Protein AF-A0A2K9LH56-F1 (afdb_monomer)

Radius of gyration: 20.49 Å; Cα contacts (8 Å, |Δi|>4): 333; chains: 1; bounding box: 62×55×57 Å

Organism: NCBI:txid1917421

Solvent-accessible surface area (backbone atoms only — not comparable to full-atom values): 17466 Å² total; per-residue (Å²): 130,70,67,68,58,53,56,49,54,56,52,42,60,64,48,60,71,74,69,76,94,80,76,90,79,53,69,47,85,77,53,41,39,72,68,43,45,52,52,43,53,51,52,43,51,55,52,38,46,76,72,70,47,79,68,51,72,65,49,52,50,56,48,54,51,52,56,25,63,76,65,76,42,91,73,73,76,86,40,72,69,52,44,52,54,49,52,53,50,54,51,52,50,41,61,74,70,67,55,66,70,83,63,52,59,66,52,26,64,76,35,65,58,60,45,95,36,56,74,41,52,28,41,59,40,56,47,32,16,52,27,38,63,68,70,37,52,75,61,25,51,54,52,52,50,53,55,51,52,51,35,56,74,72,70,48,82,54,57,68,59,47,52,46,47,19,46,21,29,25,48,11,65,38,18,71,58,13,44,51,45,51,71,72,48,90,68,49,59,91,78,37,56,64,62,30,51,52,50,52,48,48,49,55,51,21,56,53,32,41,46,41,63,72,33,82,82,65,49,69,56,53,38,90,80,37,70,66,48,40,50,50,40,54,51,47,61,73,27,68,74,48,45,52,52,55,52,56,36,55,69,52,100,45,70,64,60,16,54,37,41,54,48,50,49,46,49,33,43,53,65,49,37,49,31,67,68,46,47,48,54,53,51,28,53,52,39,46,56,52,61,71,53,83,56,90,46,61,67,46,49,42,50,54,51,17,44,54,48,39,47,56,73,75,71,106

Sequence (316 aa):
MLHNLRTLRYALLIALCVVSATANSTTCDQQPSVACLVQHINTQIETLETQGKQLNPTTRTHWAYESHQLNNSPTPKTNNLIATLMLEDEFIQSLRQRNNNSLQQPHSQQLAERFHDLLAPNANSLLIEYLTLQLQDAQAEALKRKQLEHVIVIGTTPNATLLQIARSEILGGAPNKGLSTLNNTQIDEFSDIHLFTEKHNLMELGTAAKTLFLDPESATKNCKQDSRHAISSVTHYFSEPHQTLLEALWNTPDINLAWKNQLNAAILYQNAGSCSLFINLHVHHLIQSATNYHAETDSNILNLIYLLRAIRRYIL

pLDDT: mean 83.8, std 16.3, range [30.67, 98.0]

Nearest PDB structures (foldseek):
  6w5q-assembly8_H  TM=6.572E-01  e=9.836E+00  Pseudomonas aeruginosa
  7t6d-assembly1_B  TM=2.206E-01  e=6.991E+00  Escherichia coli

Structure (mmCIF, N/CA/C/O backbone):
data_AF-A0A2K9LH56-F1
#
_entry.id   AF-A0A2K9LH56-F1
#
loop_
_atom_site.group_PDB
_atom_site.id
_atom_site.type_symbol
_atom_site.label_atom_id
_atom_site.label_alt_id
_atom_site.label_comp_id
_atom_site.label_asym_id
_atom_site.label_entity_id
_atom_site.label_seq_id
_atom_site.pdbx_PDB_ins_code
_atom_site.Cartn_x
_atom_site.Cartn_y
_atom_site.Cartn_z
_atom_site.occupancy
_atom_site.B_iso_or_equiv
_atom_site.auth_seq_id
_atom_site.auth_comp_id
_atom_site.auth_asym_id
_atom_site.auth_atom_id
_atom_site.pdbx_PDB_model_num
ATOM 1 N N . MET A 1 1 ? -19.559 -32.203 -6.023 1.00 33.72 1 MET A N 1
ATOM 2 C CA . MET A 1 1 ? -20.458 -31.755 -4.930 1.00 33.72 1 MET A CA 1
ATOM 3 C C . MET A 1 1 ? -19.885 -30.641 -4.035 1.00 33.72 1 MET A C 1
ATOM 5 O O . MET A 1 1 ? -20.650 -30.091 -3.259 1.00 33.72 1 MET A O 1
ATOM 9 N N . LEU A 1 2 ? -18.613 -30.223 -4.172 1.00 32.50 2 LEU A N 1
ATOM 10 C CA . LEU A 1 2 ? -18.020 -29.119 -3.383 1.00 32.50 2 LEU A CA 1
ATOM 11 C C . LEU A 1 2 ? -18.203 -27.698 -3.966 1.00 32.50 2 LEU A C 1
ATOM 13 O O . LEU A 1 2 ? -18.061 -26.726 -3.231 1.00 32.50 2 LEU A O 1
ATOM 17 N N . HIS A 1 3 ? -18.551 -27.544 -5.249 1.00 31.72 3 HIS A N 1
ATOM 18 C CA . HIS A 1 3 ? -18.771 -26.218 -5.857 1.00 31.72 3 HIS A CA 1
ATOM 19 C C . HIS A 1 3 ? -20.064 -25.528 -5.394 1.00 31.72 3 HIS A C 1
ATOM 21 O O . HIS A 1 3 ? -20.063 -24.316 -5.204 1.00 31.72 3 HIS A O 1
ATOM 27 N N . ASN A 1 4 ? -21.126 -26.286 -5.103 1.00 30.67 4 ASN A N 1
ATOM 28 C CA . ASN A 1 4 ? -22.417 -25.714 -4.693 1.00 30.67 4 ASN A CA 1
ATOM 29 C C . ASN A 1 4 ? -22.434 -25.210 -3.238 1.00 30.67 4 ASN A C 1
ATOM 31 O O . ASN A 1 4 ? -23.326 -24.459 -2.866 1.00 30.67 4 ASN A O 1
ATOM 35 N N . LEU A 1 5 ? -21.444 -25.587 -2.418 1.00 31.53 5 LEU A N 1
ATOM 36 C CA . LEU A 1 5 ? -21.281 -25.086 -1.046 1.00 31.53 5 LEU A CA 1
ATOM 37 C C . LEU A 1 5 ? -20.542 -23.739 -0.994 1.00 31.53 5 LEU A C 1
ATOM 39 O O . LEU A 1 5 ? -20.762 -22.959 -0.070 1.00 31.53 5 LEU A O 1
ATOM 43 N N . ARG A 1 6 ? -19.693 -23.442 -1.990 1.00 40.75 6 ARG A N 1
ATOM 44 C CA . ARG A 1 6 ? -18.983 -22.156 -2.085 1.00 40.75 6 ARG A CA 1
ATOM 45 C C . ARG A 1 6 ? -19.927 -21.051 -2.549 1.00 40.75 6 ARG A C 1
ATOM 47 O O . ARG A 1 6 ? -20.056 -20.051 -1.855 1.00 40.75 6 ARG A O 1
ATOM 54 N N . THR A 1 7 ? -20.679 -21.263 -3.627 1.00 38.28 7 THR A N 1
ATOM 55 C CA . THR A 1 7 ? -21.686 -20.297 -4.104 1.00 38.28 7 THR A CA 1
ATOM 56 C C . THR A 1 7 ? -22.796 -20.034 -3.085 1.00 38.28 7 THR A C 1
ATOM 58 O O . THR A 1 7 ? -23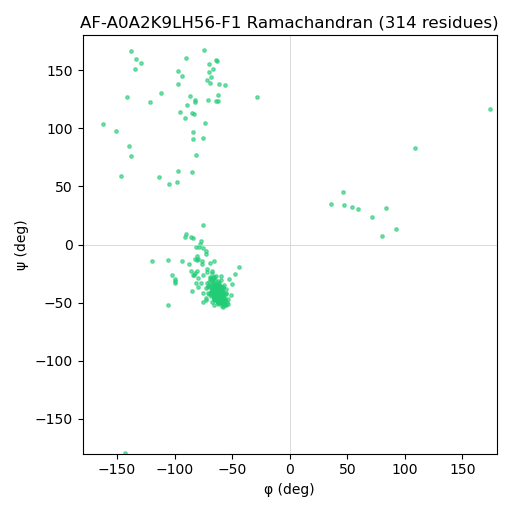.234 -18.892 -2.972 1.00 38.28 7 THR A O 1
ATOM 61 N N . LEU A 1 8 ? -23.188 -21.024 -2.269 1.00 32.97 8 LEU A N 1
ATOM 62 C CA . LEU A 1 8 ? -24.142 -20.799 -1.176 1.00 32.97 8 LEU A CA 1
ATOM 63 C C . LEU A 1 8 ? -23.581 -19.923 -0.046 1.00 32.97 8 LEU A C 1
ATOM 65 O O . LEU A 1 8 ? -24.341 -19.138 0.507 1.00 32.97 8 LEU A O 1
ATOM 69 N N . ARG A 1 9 ? -22.280 -20.000 0.283 1.00 40.66 9 ARG A N 1
ATOM 70 C CA . ARG A 1 9 ? -21.659 -19.110 1.287 1.00 40.66 9 ARG A CA 1
ATOM 71 C C . ARG A 1 9 ? -21.609 -17.651 0.820 1.00 40.66 9 ARG A C 1
ATOM 73 O O . ARG A 1 9 ? -21.846 -16.758 1.626 1.00 40.66 9 ARG A O 1
ATOM 80 N N . TYR A 1 10 ? -21.368 -17.410 -0.469 1.00 45.75 10 TYR A N 1
ATOM 81 C CA . TYR A 1 10 ? -21.302 -16.052 -1.028 1.00 45.75 10 TYR A CA 1
ATOM 82 C C . TYR A 1 10 ? -22.685 -15.460 -1.339 1.00 45.75 10 TYR A C 1
ATOM 84 O O . TYR A 1 10 ? -22.901 -14.270 -1.126 1.00 45.75 10 TYR A O 1
ATOM 92 N N . ALA A 1 11 ? -23.660 -16.287 -1.732 1.00 41.62 11 ALA A N 1
ATOM 93 C CA . ALA A 1 11 ? -25.061 -15.871 -1.782 1.00 41.62 11 ALA A CA 1
ATOM 94 C C . ALA A 1 11 ? -25.621 -15.598 -0.374 1.00 41.62 11 ALA A C 1
ATOM 96 O O . ALA A 1 11 ? -26.409 -14.671 -0.215 1.00 41.62 11 ALA A O 1
ATOM 97 N N . LEU A 1 12 ? -25.169 -16.333 0.657 1.00 36.69 12 LEU A N 1
ATOM 98 C CA . LEU A 1 12 ? -25.492 -16.017 2.051 1.00 36.69 12 LEU A CA 1
ATOM 99 C C . LEU A 1 12 ? -24.878 -14.692 2.509 1.00 36.69 12 LEU A C 1
ATOM 101 O O . LEU A 1 12 ? -25.532 -14.002 3.268 1.00 36.69 12 LEU A O 1
ATOM 105 N N . LEU A 1 13 ? -23.683 -14.303 2.053 1.00 41.34 13 LEU A N 1
ATOM 106 C CA . LEU A 1 13 ? -23.106 -12.985 2.365 1.00 41.34 13 LEU A CA 1
ATOM 107 C C . LEU A 1 13 ? -23.929 -11.834 1.764 1.00 41.34 13 LEU A C 1
ATOM 109 O O . LEU A 1 13 ? -24.095 -10.804 2.406 1.00 41.34 13 LEU A O 1
ATOM 113 N N . ILE A 1 14 ? -24.514 -12.032 0.578 1.00 43.44 14 ILE A N 1
ATOM 114 C CA . ILE A 1 14 ? -25.423 -11.055 -0.044 1.00 43.44 14 ILE A CA 1
ATOM 115 C C . ILE A 1 14 ? -26.823 -11.099 0.609 1.00 43.44 14 ILE A C 1
ATOM 117 O O . ILE A 1 14 ? -27.470 -10.063 0.747 1.00 43.44 14 ILE A O 1
ATOM 121 N N . ALA A 1 15 ? -27.292 -12.269 1.064 1.00 35.44 15 ALA A N 1
ATOM 122 C CA . ALA A 1 15 ? -28.600 -12.434 1.711 1.00 35.44 15 ALA A CA 1
ATOM 123 C C . ALA A 1 15 ? -28.611 -12.091 3.219 1.00 35.44 15 ALA A C 1
ATOM 125 O O . ALA A 1 15 ? -29.641 -11.658 3.738 1.00 35.44 15 ALA A O 1
ATOM 126 N N . LEU A 1 16 ? -27.478 -12.210 3.919 1.00 37.34 16 LEU A N 1
ATOM 127 C CA . LEU A 1 16 ? -27.300 -11.770 5.312 1.00 37.34 16 LEU A CA 1
ATOM 128 C C . LEU A 1 16 ? -27.327 -10.242 5.444 1.00 37.34 16 LEU A C 1
ATOM 130 O O . LEU A 1 16 ? -27.593 -9.741 6.530 1.00 37.34 16 LEU A O 1
ATOM 134 N N . CYS A 1 17 ? -27.172 -9.503 4.343 1.00 37.31 17 CYS A N 1
ATOM 135 C CA . CYS A 1 17 ? -27.435 -8.064 4.311 1.00 37.31 17 CYS A CA 1
ATOM 136 C C . CYS A 1 17 ? -28.933 -7.705 4.352 1.00 37.31 17 CYS A C 1
ATOM 138 O O . CYS A 1 17 ? -29.254 -6.526 4.474 1.00 37.31 17 CYS A O 1
ATOM 140 N N . VAL A 1 18 ? -29.863 -8.669 4.244 1.00 41.38 18 VAL A N 1
ATOM 141 C CA . VAL A 1 18 ? -31.303 -8.366 4.091 1.00 41.38 18 VAL A CA 1
ATOM 142 C C . VAL A 1 18 ? -32.180 -8.925 5.222 1.00 41.38 18 VAL A C 1
ATOM 144 O O . VAL A 1 18 ? -33.310 -8.470 5.383 1.00 41.38 18 VAL A O 1
ATOM 147 N N . VAL A 1 19 ? -31.699 -9.848 6.067 1.00 36.12 19 VAL A N 1
ATOM 148 C CA . VAL A 1 19 ? -32.525 -10.422 7.152 1.00 36.12 19 VAL A CA 1
ATOM 149 C C . VAL A 1 19 ? -31.747 -10.559 8.464 1.00 36.12 19 VAL A C 1
ATOM 151 O O . VAL A 1 19 ? -31.384 -11.651 8.889 1.00 36.12 19 VAL A O 1
ATOM 154 N N . SER A 1 20 ? -31.541 -9.440 9.150 1.00 33.28 20 SER A N 1
ATOM 155 C CA . SER A 1 20 ? -31.244 -9.416 10.589 1.00 33.28 20 SER A CA 1
ATOM 156 C C . SER A 1 20 ? -31.854 -8.169 11.233 1.00 33.28 20 SER A C 1
ATOM 158 O O . SER A 1 20 ? -31.199 -7.336 11.847 1.00 33.28 20 SER A O 1
ATOM 160 N N . ALA A 1 21 ? -33.175 -8.047 11.107 1.00 41.03 21 ALA A N 1
ATOM 161 C CA . ALA A 1 21 ? -33.956 -7.177 11.969 1.00 41.03 21 ALA A CA 1
ATOM 162 C C . ALA A 1 21 ? -34.097 -7.844 13.346 1.00 41.03 21 ALA A C 1
ATOM 164 O O . ALA A 1 21 ? -35.007 -8.639 13.532 1.00 41.03 21 ALA A O 1
ATOM 165 N N . THR A 1 22 ? -33.172 -7.550 14.267 1.00 40.12 22 THR A N 1
ATOM 166 C CA . THR A 1 22 ? -33.434 -7.205 15.681 1.00 40.12 22 THR A CA 1
ATOM 167 C C . THR A 1 22 ? -32.112 -7.076 16.445 1.00 40.12 22 THR A C 1
ATOM 169 O O . THR A 1 22 ? -31.428 -8.078 16.627 1.00 40.12 22 THR A O 1
ATOM 172 N N . ALA A 1 23 ? -31.857 -5.854 16.941 1.00 32.94 23 ALA A N 1
ATOM 173 C CA . ALA A 1 23 ? -30.818 -5.392 17.882 1.00 32.94 23 ALA A CA 1
ATOM 174 C C . ALA A 1 23 ? -29.710 -4.528 17.248 1.00 32.94 23 ALA A C 1
ATOM 176 O O . ALA A 1 23 ? -28.645 -5.038 16.947 1.00 32.94 23 ALA A O 1
ATOM 177 N N . ASN A 1 24 ? -29.965 -3.218 17.079 1.00 38.16 24 ASN A N 1
ATOM 178 C CA . ASN A 1 24 ? -28.977 -2.130 16.908 1.00 38.16 24 ASN A CA 1
ATOM 179 C C . ASN A 1 24 ? -27.686 -2.438 16.107 1.00 38.16 24 ASN A C 1
ATOM 181 O O . ASN A 1 24 ? -26.635 -1.881 16.419 1.00 38.1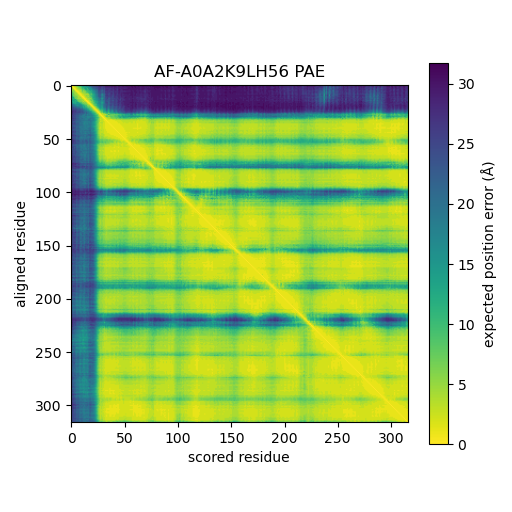6 24 ASN A O 1
ATOM 185 N N . SER A 1 25 ? -27.743 -3.278 15.069 1.00 40.81 25 SER A N 1
ATOM 186 C CA . SER A 1 25 ? -26.625 -3.489 14.150 1.00 40.81 25 SER A CA 1
ATOM 187 C C . SER A 1 25 ? -26.531 -2.251 13.268 1.00 40.81 25 SER A C 1
ATOM 189 O O . SER A 1 25 ? -27.405 -1.975 12.440 1.00 40.81 25 SER A O 1
ATOM 191 N N . THR A 1 26 ? -25.533 -1.437 13.572 1.00 50.69 26 THR A N 1
ATOM 192 C CA . THR A 1 26 ? -25.289 -0.115 13.017 1.00 50.69 26 THR A CA 1
ATOM 193 C C . THR A 1 26 ? -25.010 -0.201 11.515 1.00 50.69 26 THR A C 1
ATOM 195 O O . THR A 1 26 ? -24.599 -1.230 10.986 1.00 50.69 26 THR A O 1
ATOM 198 N N . THR A 1 27 ? -25.210 0.911 10.808 1.00 60.94 27 THR A N 1
ATOM 199 C CA . THR A 1 27 ? -24.913 1.113 9.375 1.00 60.94 27 THR A CA 1
ATOM 200 C C . THR A 1 27 ? -23.551 0.575 8.910 1.00 60.94 27 THR A C 1
ATOM 202 O O . THR A 1 27 ? -23.367 0.328 7.721 1.00 60.94 27 THR A O 1
ATOM 205 N N . CYS A 1 28 ? -22.617 0.355 9.835 1.00 65.94 28 CYS A N 1
ATOM 206 C CA . CYS A 1 28 ? -21.291 -0.188 9.592 1.00 65.94 28 CYS A CA 1
ATOM 207 C C . CYS A 1 28 ? -21.255 -1.663 9.184 1.00 65.94 28 CYS A C 1
ATOM 209 O O . CYS A 1 28 ? -20.383 -2.018 8.400 1.00 65.94 28 CYS A O 1
ATOM 211 N N . ASP A 1 29 ? -22.212 -2.488 9.621 1.00 61.56 29 ASP A N 1
ATOM 212 C CA . ASP A 1 29 ? -22.268 -3.904 9.220 1.00 61.56 29 ASP A CA 1
ATOM 213 C C . ASP A 1 29 ? -22.771 -4.082 7.778 1.00 61.56 29 ASP A C 1
ATOM 215 O O . ASP A 1 29 ? -22.456 -5.066 7.112 1.00 61.56 29 ASP A O 1
ATOM 219 N N . GLN A 1 30 ? -23.560 -3.122 7.286 1.00 62.53 30 GLN A N 1
ATOM 220 C CA . GLN A 1 30 ? -24.183 -3.168 5.959 1.00 62.53 30 GLN A CA 1
ATOM 221 C C . GLN A 1 30 ? -23.422 -2.336 4.916 1.00 62.53 30 GLN A C 1
ATOM 223 O O . GLN A 1 30 ? -23.406 -2.691 3.737 1.00 62.53 30 GLN A O 1
ATOM 228 N N . GLN A 1 31 ? -22.803 -1.223 5.328 1.00 73.19 31 GLN A N 1
ATOM 229 C CA . GLN A 1 31 ? -22.021 -0.328 4.470 1.00 73.19 31 GLN A CA 1
ATOM 230 C C . GLN A 1 31 ? -20.756 0.148 5.205 1.00 73.19 31 GLN A C 1
ATOM 232 O O . GLN A 1 31 ? -20.743 1.235 5.796 1.00 73.19 31 GLN A O 1
ATOM 237 N N . PRO A 1 32 ? -19.674 -0.650 5.162 1.00 82.69 32 PRO A N 1
ATOM 238 C CA . PRO A 1 32 ? -18.419 -0.313 5.820 1.00 82.69 32 PRO A CA 1
ATOM 239 C C . PRO A 1 32 ? -17.852 0.973 5.218 1.00 82.69 32 PRO A C 1
ATOM 241 O O . PRO A 1 32 ? -17.722 1.097 4.002 1.00 82.69 32 PRO A O 1
ATOM 244 N N . SER A 1 33 ? -17.509 1.943 6.061 1.00 88.31 33 SER A N 1
ATOM 245 C CA . SER A 1 33 ? -16.987 3.242 5.626 1.00 88.31 33 SER A CA 1
ATOM 246 C C . SER A 1 33 ? -15.830 3.705 6.504 1.00 88.31 33 SER A C 1
ATOM 248 O O . SER A 1 33 ? -15.616 3.191 7.602 1.00 88.31 33 SER A O 1
ATOM 250 N N . VAL A 1 34 ? -15.087 4.720 6.056 1.00 90.00 34 VAL A N 1
ATOM 251 C CA . VAL A 1 34 ? -14.019 5.315 6.875 1.00 90.00 34 VAL A CA 1
ATOM 252 C C . VAL A 1 34 ? -14.559 5.828 8.213 1.00 90.00 34 VAL A C 1
ATOM 254 O O . VAL A 1 34 ? -13.894 5.671 9.233 1.00 90.00 34 VAL A O 1
ATOM 257 N N . ALA A 1 35 ? -15.791 6.345 8.247 1.00 89.94 35 ALA A N 1
ATOM 258 C CA . ALA A 1 35 ? -16.442 6.745 9.493 1.00 89.94 35 ALA A CA 1
ATOM 259 C C . ALA A 1 35 ? -16.622 5.565 10.466 1.00 89.94 35 ALA A C 1
ATOM 261 O O . ALA A 1 35 ? -16.440 5.731 11.669 1.00 89.94 35 ALA A O 1
ATOM 262 N N . CYS A 1 36 ? -16.899 4.364 9.951 1.00 90.94 36 CYS A N 1
ATOM 263 C CA . CYS A 1 36 ? -16.990 3.152 10.765 1.00 90.94 36 CYS A CA 1
ATOM 264 C C . CYS A 1 36 ? -15.642 2.754 11.361 1.00 90.94 36 CYS A C 1
ATOM 266 O O . CYS A 1 36 ? -15.569 2.457 12.550 1.00 90.94 36 CYS A O 1
ATOM 268 N N . LEU A 1 37 ? -14.565 2.809 10.570 1.00 93.75 37 LEU A N 1
ATOM 269 C CA . LEU A 1 37 ? -13.217 2.555 11.084 1.00 93.75 37 LEU A CA 1
ATOM 270 C C . LEU A 1 37 ? -12.837 3.568 12.174 1.00 93.75 37 LEU A C 1
ATOM 272 O O . LEU A 1 37 ? -12.269 3.198 13.196 1.00 93.75 37 LEU A O 1
ATOM 276 N N . VAL A 1 38 ? -13.198 4.838 11.989 1.00 93.94 38 VAL A N 1
ATOM 277 C CA . VAL A 1 38 ? -12.949 5.908 12.965 1.00 93.94 38 VAL A CA 1
ATOM 278 C C . VAL A 1 38 ? -13.700 5.663 14.268 1.00 93.94 38 VAL A C 1
ATOM 280 O O . VAL A 1 38 ? -13.114 5.750 15.347 1.00 93.94 38 VAL A O 1
ATOM 283 N N . GLN A 1 39 ? -14.989 5.336 14.173 1.00 93.00 39 GLN A N 1
ATOM 284 C CA . GLN A 1 39 ? -15.806 5.002 15.333 1.00 93.00 39 GLN A CA 1
ATOM 285 C C . GLN A 1 39 ? -15.244 3.780 16.066 1.00 93.00 39 GLN A C 1
ATOM 287 O O . GLN A 1 39 ? -15.111 3.819 17.285 1.00 93.00 39 GLN A O 1
ATOM 292 N N . HIS A 1 40 ? -14.855 2.736 15.331 1.00 94.31 40 HIS A N 1
ATOM 293 C CA . HIS A 1 40 ? -14.242 1.540 15.906 1.00 94.31 40 HIS A CA 1
ATOM 294 C C . HIS A 1 40 ? -12.961 1.868 16.672 1.00 94.31 40 HIS A C 1
ATOM 296 O O . HIS A 1 40 ? -12.836 1.485 17.832 1.00 94.31 40 HIS A O 1
ATOM 302 N N . ILE A 1 41 ? -12.038 2.628 16.072 1.00 96.00 41 ILE A N 1
ATOM 303 C CA . ILE A 1 41 ? -10.792 3.035 16.738 1.00 96.00 41 ILE A CA 1
ATOM 304 C C . ILE A 1 41 ? -11.095 3.804 18.032 1.00 96.00 41 ILE A C 1
ATOM 306 O O . ILE A 1 41 ? -10.526 3.469 19.068 1.00 96.00 41 ILE A O 1
ATOM 310 N N . ASN A 1 42 ? -12.026 4.766 18.006 1.00 95.12 42 ASN A N 1
ATOM 311 C CA . ASN A 1 42 ? -12.457 5.489 19.212 1.00 95.12 42 ASN A CA 1
ATOM 312 C C . ASN A 1 42 ? -12.972 4.543 20.302 1.00 95.12 42 ASN A C 1
ATOM 314 O O . ASN A 1 42 ? -12.531 4.622 21.446 1.00 95.12 42 ASN A O 1
ATOM 318 N N . THR A 1 43 ? -13.863 3.615 19.953 1.00 94.38 43 THR A N 1
ATOM 319 C CA . THR A 1 43 ? -14.420 2.658 20.915 1.00 94.38 43 THR A CA 1
ATOM 320 C C . THR A 1 43 ? -13.342 1.747 21.506 1.00 94.38 43 THR A C 1
ATOM 322 O O . THR A 1 43 ? -13.361 1.478 22.708 1.00 94.38 43 THR A O 1
ATOM 325 N N . GLN A 1 44 ? -12.373 1.288 20.707 1.00 94.81 44 GLN A N 1
ATOM 326 C CA . GLN A 1 44 ? -11.259 0.477 21.212 1.00 94.81 44 GLN A CA 1
ATOM 327 C C . GLN A 1 44 ? -10.350 1.293 22.151 1.00 94.81 44 GLN A C 1
ATOM 329 O O . GLN A 1 44 ? -9.936 0.782 23.189 1.00 94.81 44 GLN A O 1
ATOM 334 N N . ILE A 1 45 ? -10.090 2.569 21.837 1.00 95.56 45 ILE A N 1
ATOM 335 C CA . ILE A 1 45 ? -9.348 3.493 22.710 1.00 95.56 45 ILE A CA 1
ATOM 336 C C . ILE A 1 45 ? -10.044 3.632 24.072 1.00 95.56 45 ILE A C 1
ATOM 338 O O . ILE A 1 45 ? -9.424 3.360 25.098 1.00 95.56 45 ILE A O 1
ATOM 342 N N . GLU A 1 46 ? -11.335 3.976 24.086 1.00 94.75 46 GLU A N 1
ATOM 343 C CA . GLU A 1 46 ? -12.130 4.120 25.316 1.00 94.75 46 GLU A CA 1
ATOM 344 C C . GLU A 1 46 ? -12.167 2.815 26.127 1.00 94.75 46 GLU A C 1
ATOM 346 O O . GLU A 1 46 ? -12.035 2.811 27.354 1.00 94.75 46 GLU A O 1
ATOM 351 N N . THR A 1 47 ? -12.295 1.677 25.442 1.00 93.50 47 THR A N 1
ATOM 352 C CA . THR A 1 47 ? -12.297 0.353 26.077 1.00 93.50 47 THR A CA 1
ATOM 353 C C . THR A 1 47 ? -10.963 0.058 26.765 1.00 93.50 47 THR A C 1
ATOM 355 O O . THR A 1 47 ? -10.943 -0.399 27.905 1.00 93.50 47 THR A O 1
ATOM 358 N N . LEU A 1 48 ? -9.831 0.341 26.117 1.00 92.56 48 LEU A N 1
ATOM 359 C CA . LEU A 1 48 ? -8.517 0.113 26.723 1.00 92.56 48 LEU A CA 1
ATOM 360 C C . LEU A 1 48 ? -8.272 1.052 27.913 1.00 92.56 48 LEU A C 1
ATOM 362 O O . LEU A 1 48 ? -7.777 0.610 28.952 1.00 92.56 48 LEU A O 1
ATOM 366 N N . GLU A 1 49 ? -8.671 2.321 27.803 1.00 91.94 49 GLU A N 1
ATOM 367 C CA . GLU A 1 49 ? -8.531 3.295 28.889 1.00 91.94 49 GLU A CA 1
ATOM 368 C C . GLU A 1 49 ? -9.384 2.935 30.112 1.00 91.94 49 GLU A C 1
ATOM 370 O O . GLU A 1 49 ? -8.894 2.999 31.241 1.00 91.94 49 GLU A O 1
ATOM 375 N N . THR A 1 50 ? -10.629 2.490 29.910 1.00 92.88 50 THR A N 1
ATOM 376 C CA . THR A 1 50 ? -11.507 2.026 31.003 1.00 92.88 50 THR A CA 1
ATOM 377 C C . THR A 1 50 ? -10.989 0.754 31.678 1.00 92.88 50 THR A C 1
ATOM 379 O O . THR A 1 50 ? -11.193 0.569 32.876 1.00 92.88 50 THR A O 1
ATOM 382 N N . GLN A 1 51 ? -10.241 -0.084 30.956 1.00 91.50 51 GLN A N 1
ATOM 383 C CA . GLN A 1 51 ? -9.501 -1.226 31.509 1.00 91.50 51 GLN A CA 1
ATOM 384 C C . GLN A 1 51 ? -8.193 -0.827 32.221 1.00 91.50 51 GLN A C 1
ATOM 386 O O . GLN A 1 51 ? -7.444 -1.696 32.668 1.00 91.50 51 GLN A O 1
ATOM 391 N N . GLY A 1 52 ? -7.884 0.469 32.326 1.00 88.69 52 GLY A N 1
ATOM 392 C CA . GLY A 1 52 ? -6.680 0.978 32.984 1.00 88.69 52 GLY A CA 1
ATOM 393 C C . GLY A 1 52 ? -5.411 0.912 32.129 1.00 88.69 52 GLY A C 1
ATOM 394 O O . GLY A 1 52 ? -4.325 1.205 32.633 1.00 88.69 52 GLY A O 1
ATOM 395 N N . LYS A 1 53 ? -5.511 0.558 30.841 1.00 88.38 53 LYS A N 1
ATOM 396 C CA . LYS A 1 53 ? -4.379 0.596 29.907 1.00 88.38 53 LYS A CA 1
ATOM 397 C C . LYS A 1 53 ? -4.234 2.017 29.364 1.00 88.38 53 LYS A C 1
ATOM 399 O O . LYS A 1 53 ? -5.078 2.501 28.615 1.00 88.38 53 LYS A O 1
ATOM 404 N N . GLN A 1 54 ? -3.153 2.700 29.727 1.00 86.69 54 GLN A N 1
ATOM 405 C CA . GLN A 1 54 ? -2.873 4.033 29.195 1.00 86.69 54 GLN A CA 1
ATOM 406 C C . GLN A 1 54 ? -2.202 3.946 27.822 1.00 86.69 54 GLN A C 1
ATOM 408 O O . GLN A 1 54 ? -1.146 3.333 27.680 1.00 86.69 54 GLN A O 1
ATOM 413 N N . LEU A 1 55 ? -2.799 4.606 26.827 1.00 90.88 55 LEU A N 1
ATOM 414 C CA . LEU A 1 55 ? -2.195 4.764 25.503 1.00 90.88 55 LEU A CA 1
ATOM 415 C C . LEU A 1 55 ? -0.965 5.664 25.545 1.00 90.88 55 LEU A C 1
ATOM 417 O O . LEU A 1 55 ? -0.955 6.686 26.245 1.00 90.88 55 LEU A O 1
ATOM 421 N N . ASN A 1 56 ? 0.023 5.323 24.721 1.00 94.00 56 ASN A N 1
ATOM 422 C CA . ASN A 1 56 ? 1.237 6.108 24.563 1.00 94.00 56 ASN A CA 1
ATOM 423 C C . ASN A 1 56 ? 0.888 7.522 24.038 1.00 94.00 56 ASN A C 1
ATOM 425 O O . ASN A 1 56 ? 0.056 7.651 23.131 1.00 94.00 56 ASN A O 1
ATOM 429 N N . PRO A 1 57 ? 1.513 8.601 24.555 1.00 93.12 57 PRO A N 1
ATOM 430 C CA . PRO A 1 57 ? 1.320 9.959 24.036 1.00 93.12 57 PRO A CA 1
ATOM 431 C C . PRO A 1 57 ? 1.488 10.091 22.514 1.00 93.12 57 PRO A C 1
ATOM 433 O O . PRO A 1 57 ? 0.776 10.872 21.876 1.00 93.12 57 PRO A O 1
ATOM 436 N N . THR A 1 58 ? 2.385 9.307 21.913 1.00 93.81 58 THR A N 1
ATOM 437 C CA . THR A 1 58 ? 2.594 9.271 20.459 1.00 93.81 58 THR A CA 1
ATOM 438 C C . THR A 1 58 ? 1.365 8.729 19.726 1.00 93.81 58 THR A C 1
ATOM 440 O O . THR A 1 58 ? 0.891 9.359 18.780 1.00 93.81 58 THR A O 1
ATOM 443 N N . THR A 1 59 ? 0.780 7.623 20.199 1.00 95.88 59 THR A N 1
ATOM 444 C CA . THR A 1 59 ? -0.453 7.036 19.642 1.00 95.88 59 THR A CA 1
ATOM 445 C C . THR A 1 59 ? -1.615 8.021 19.736 1.00 95.88 59 THR A C 1
ATOM 447 O O . THR A 1 59 ? -2.307 8.263 18.746 1.00 95.88 59 THR A O 1
ATOM 450 N N . ARG A 1 60 ? -1.769 8.691 20.889 1.00 94.56 60 ARG A N 1
ATOM 451 C CA . ARG A 1 60 ? -2.773 9.755 21.075 1.00 94.56 60 ARG A CA 1
ATOM 452 C C . ARG A 1 60 ? -2.577 10.915 20.100 1.00 94.56 60 ARG A C 1
ATOM 454 O O . ARG A 1 60 ? -3.552 11.423 19.556 1.00 94.56 60 ARG A O 1
ATOM 461 N N . THR A 1 61 ? -1.330 11.320 19.854 1.00 95.06 61 THR A N 1
ATOM 462 C CA . THR A 1 61 ? -1.008 12.401 18.908 1.00 95.06 61 THR A CA 1
ATOM 463 C C . THR A 1 61 ? -1.365 12.008 17.475 1.00 95.06 61 THR A C 1
ATOM 465 O O . THR A 1 61 ? -1.987 12.796 16.762 1.00 95.06 61 THR A O 1
ATOM 468 N N . HIS A 1 62 ? -1.034 10.782 17.055 1.00 96.38 62 HIS A N 1
ATOM 469 C CA . HIS A 1 62 ? -1.438 10.274 15.745 1.00 96.38 62 HIS A CA 1
ATOM 470 C C . HIS A 1 62 ? -2.958 10.207 15.598 1.00 96.38 62 HIS A C 1
ATOM 472 O O . HIS A 1 62 ? -3.466 10.552 14.531 1.00 96.38 62 HIS A O 1
ATOM 478 N N . TRP A 1 63 ? -3.672 9.800 16.652 1.00 95.88 63 TRP A N 1
ATOM 479 C CA . TRP A 1 63 ? -5.130 9.764 16.637 1.00 95.88 63 TRP A CA 1
ATOM 480 C C . TRP A 1 63 ? -5.750 11.157 16.529 1.00 95.88 63 TRP A C 1
ATOM 482 O O . TRP A 1 63 ? -6.597 11.395 15.669 1.00 95.88 63 TRP A O 1
ATOM 492 N N . ALA A 1 64 ? -5.282 12.099 17.351 1.00 93.62 64 ALA A N 1
ATOM 493 C CA . ALA A 1 64 ? -5.740 13.483 17.315 1.00 93.62 64 ALA A CA 1
ATOM 494 C C . ALA A 1 64 ? -5.541 14.100 15.924 1.00 93.62 64 ALA A C 1
ATOM 496 O O . ALA A 1 64 ? -6.446 14.749 15.403 1.00 93.62 64 ALA A O 1
ATOM 497 N N . TYR A 1 65 ? -4.390 13.845 15.292 1.00 95.56 65 TYR A N 1
ATOM 498 C CA . TYR A 1 65 ? -4.120 14.300 13.932 1.00 95.56 65 TYR A CA 1
ATOM 499 C C . TYR A 1 65 ? -5.147 13.766 12.921 1.00 95.56 65 TYR A C 1
ATOM 501 O O . TYR A 1 65 ? -5.741 14.560 12.194 1.00 95.56 65 TYR A O 1
ATOM 509 N N . GLU A 1 66 ? -5.403 12.450 12.886 1.00 95.19 66 GLU A N 1
ATOM 510 C CA . GLU A 1 66 ? -6.386 11.885 11.945 1.00 95.19 66 GLU A CA 1
ATOM 511 C C . GLU A 1 66 ? -7.803 12.399 12.211 1.00 95.19 66 GLU A C 1
ATOM 513 O O . GLU A 1 66 ? -8.518 12.736 11.268 1.00 95.19 66 GLU A O 1
ATOM 518 N N . SER A 1 67 ? -8.191 12.540 13.481 1.00 92.06 67 SER A N 1
ATOM 519 C CA . SER A 1 67 ? -9.485 13.118 13.859 1.00 92.06 67 SER A CA 1
ATOM 520 C C . SER A 1 67 ? -9.651 14.553 13.336 1.00 92.06 67 SER A C 1
ATOM 522 O O . SER A 1 67 ? -10.709 14.903 12.810 1.00 92.06 67 SER A O 1
ATOM 524 N N . HIS A 1 68 ? -8.602 15.384 13.394 1.00 91.88 68 HIS A N 1
ATOM 525 C CA . HIS A 1 68 ? -8.634 16.729 12.810 1.00 91.88 68 HIS A CA 1
ATOM 526 C C . HIS A 1 68 ? -8.753 16.706 11.282 1.00 91.88 68 HIS A C 1
ATOM 528 O O . HIS A 1 68 ? -9.592 17.428 10.737 1.00 91.88 68 HIS A O 1
ATOM 534 N N . GLN A 1 69 ? -7.966 15.863 10.602 1.00 91.69 69 GLN A N 1
ATOM 535 C CA . GLN A 1 69 ? -7.986 1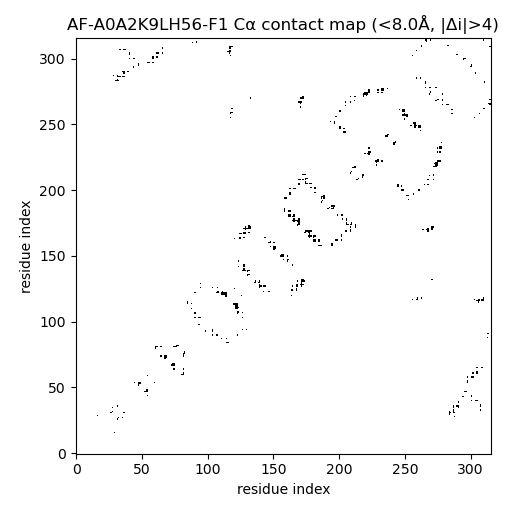5.752 9.138 1.00 91.69 69 GLN A CA 1
ATOM 536 C C . GLN A 1 69 ? -9.357 15.312 8.612 1.00 91.69 69 GLN A C 1
ATOM 538 O O . GLN A 1 69 ? -9.855 15.868 7.638 1.00 91.69 69 GLN A O 1
ATOM 543 N N . LEU A 1 70 ? -10.001 14.352 9.277 1.00 87.56 70 LEU A N 1
ATOM 544 C CA . LEU A 1 70 ? -11.318 13.846 8.878 1.00 87.56 70 LEU A CA 1
ATOM 545 C C . LEU A 1 70 ? -12.445 14.859 9.101 1.00 87.56 70 LEU A C 1
ATOM 547 O O . LEU A 1 70 ? -13.403 14.898 8.332 1.00 87.56 70 LEU A O 1
ATOM 551 N N . ASN A 1 71 ? -12.319 15.699 10.128 1.00 86.88 71 ASN A N 1
ATOM 552 C CA . ASN A 1 71 ? -13.293 16.738 10.452 1.00 86.88 71 ASN A CA 1
ATOM 553 C C . ASN A 1 71 ? -13.001 18.080 9.760 1.00 86.88 71 ASN A C 1
ATOM 555 O O . ASN A 1 71 ? -13.613 19.087 10.120 1.00 86.88 71 ASN A O 1
ATOM 559 N N . ASN A 1 72 ? -12.047 18.130 8.818 1.00 84.00 72 ASN A N 1
ATOM 560 C CA . ASN A 1 72 ? -11.570 19.362 8.171 1.00 84.00 72 ASN A CA 1
ATOM 561 C C . ASN A 1 72 ? -11.262 20.487 9.177 1.00 84.00 72 ASN A C 1
ATOM 563 O O . ASN A 1 72 ? -11.498 21.669 8.922 1.00 84.00 72 ASN A O 1
ATOM 567 N N . SER A 1 73 ? -10.783 20.107 10.359 1.00 83.00 73 SER A N 1
ATOM 568 C CA . SER A 1 73 ? -10.515 21.026 11.457 1.00 83.00 73 SER A CA 1
ATOM 569 C C . SER A 1 73 ? -9.054 21.469 11.425 1.00 83.00 73 SER A C 1
ATOM 571 O O . SER A 1 73 ? -8.185 20.668 11.081 1.00 83.00 73 SER A O 1
ATOM 573 N N . PRO A 1 74 ? -8.743 22.723 11.797 1.00 80.44 74 PRO A N 1
ATOM 574 C CA . PRO A 1 74 ? -7.366 23.197 11.799 1.00 80.44 74 PRO A CA 1
ATOM 575 C C . PRO A 1 74 ? -6.524 22.422 12.819 1.00 80.44 74 PRO A C 1
ATOM 577 O O . PRO A 1 74 ? -6.829 22.406 14.012 1.00 80.44 74 PRO A O 1
ATOM 580 N N . THR A 1 75 ? -5.442 21.808 12.344 1.00 81.94 75 THR A N 1
ATOM 581 C CA . THR A 1 75 ? -4.508 21.052 13.183 1.00 81.94 75 THR A CA 1
ATOM 582 C C . THR A 1 75 ? -3.444 21.986 13.781 1.00 81.94 75 THR A C 1
ATOM 584 O O . THR A 1 75 ? -2.795 22.731 13.039 1.00 81.94 75 THR A O 1
ATOM 587 N N . PRO A 1 76 ? -3.217 21.977 15.106 1.00 75.56 76 PRO A N 1
ATOM 588 C CA . PRO A 1 76 ? -2.240 22.859 15.739 1.00 75.56 76 PRO A CA 1
ATOM 589 C C . PRO A 1 76 ? -0.795 22.452 15.405 1.00 75.56 76 PRO A C 1
ATOM 591 O O . PRO A 1 76 ? -0.366 21.341 15.702 1.00 75.56 76 PRO A O 1
ATOM 594 N N . LYS A 1 77 ? -0.000 23.384 14.861 1.00 74.31 77 LYS A N 1
ATOM 595 C CA . LYS A 1 77 ? 1.421 23.179 14.490 1.00 74.31 77 LYS A CA 1
ATOM 596 C C . LYS A 1 77 ? 2.400 23.145 15.679 1.00 74.31 77 LYS A C 1
ATOM 598 O O . LYS A 1 77 ? 3.596 23.335 15.501 1.00 74.31 77 LYS A O 1
ATOM 603 N N . THR A 1 78 ? 1.915 22.959 16.902 1.00 75.19 78 THR A N 1
ATOM 604 C CA . THR A 1 78 ? 2.724 23.084 18.127 1.00 75.19 78 THR A CA 1
ATOM 605 C C . THR A 1 78 ? 3.532 21.829 18.469 1.00 75.19 78 THR A C 1
ATOM 607 O O . THR A 1 78 ? 4.411 21.892 19.323 1.00 75.19 78 THR A O 1
ATOM 610 N N . ASN A 1 79 ? 3.258 20.697 17.816 1.00 86.69 79 ASN A N 1
ATOM 611 C CA . ASN A 1 79 ? 3.940 19.423 18.037 1.00 86.69 79 ASN A CA 1
ATOM 612 C C . ASN A 1 79 ? 4.780 19.045 16.803 1.00 86.69 79 ASN A C 1
ATOM 614 O O . ASN A 1 79 ? 4.258 19.037 15.688 1.00 86.69 79 ASN A O 1
ATOM 618 N N . ASN A 1 80 ? 6.055 18.689 17.004 1.00 90.50 80 ASN A N 1
ATOM 619 C CA . ASN A 1 80 ? 6.971 18.297 15.925 1.00 90.50 80 ASN A CA 1
ATOM 620 C C . ASN A 1 80 ? 6.427 17.139 15.076 1.00 90.50 80 ASN A C 1
ATOM 622 O O . ASN A 1 80 ? 6.508 17.199 13.855 1.00 90.50 80 ASN A O 1
ATOM 626 N N . LEU A 1 81 ? 5.816 16.124 15.699 1.00 92.38 81 LEU A N 1
ATOM 627 C CA . LEU A 1 81 ? 5.209 15.006 14.972 1.00 92.38 81 LEU A CA 1
ATOM 628 C C . LEU A 1 81 ? 4.064 15.485 14.074 1.00 92.38 81 LEU A C 1
ATOM 630 O O . LEU A 1 81 ? 3.971 15.070 12.926 1.00 92.38 81 LEU A O 1
ATOM 634 N N . ILE A 1 82 ? 3.214 16.389 14.570 1.00 93.06 82 ILE A N 1
ATOM 635 C CA . ILE A 1 82 ? 2.129 16.971 13.769 1.00 93.06 82 ILE A CA 1
ATOM 636 C C . ILE A 1 82 ? 2.700 17.753 12.584 1.00 93.06 82 ILE A C 1
ATOM 638 O O . ILE A 1 82 ? 2.207 17.598 11.472 1.00 93.06 82 ILE A O 1
ATOM 642 N N . ALA A 1 83 ? 3.741 18.561 12.801 1.00 90.88 83 ALA A N 1
ATOM 643 C CA . ALA A 1 83 ? 4.388 19.303 11.725 1.00 90.88 83 ALA A CA 1
ATOM 644 C C . ALA A 1 83 ? 4.929 18.362 10.634 1.00 90.88 83 ALA A C 1
ATOM 646 O O . ALA A 1 83 ? 4.687 18.606 9.453 1.00 90.88 83 ALA A O 1
ATOM 647 N N . THR A 1 84 ? 5.572 17.254 11.017 1.00 91.88 84 THR A N 1
ATOM 648 C CA . THR A 1 84 ? 6.022 16.220 10.073 1.00 91.88 84 THR A CA 1
ATOM 649 C C . THR A 1 84 ? 4.853 15.587 9.319 1.00 91.88 84 THR A C 1
ATOM 651 O O . THR A 1 84 ? 4.891 15.511 8.095 1.00 91.88 84 THR A O 1
ATOM 654 N N . LEU A 1 85 ? 3.778 15.193 10.011 1.00 94.12 85 LEU A N 1
ATOM 655 C CA . LEU A 1 85 ? 2.591 14.603 9.377 1.00 94.12 85 LEU A CA 1
ATOM 656 C C . LEU A 1 85 ? 1.920 15.559 8.375 1.00 94.12 85 LEU A C 1
ATOM 658 O O . LEU A 1 85 ? 1.436 15.109 7.337 1.00 94.12 85 LEU A O 1
ATOM 662 N N . MET A 1 86 ? 1.917 16.866 8.662 1.00 92.06 86 MET A N 1
ATOM 663 C CA . MET A 1 86 ? 1.420 17.886 7.733 1.00 92.06 86 MET A CA 1
ATOM 664 C C . MET A 1 86 ? 2.292 17.987 6.480 1.00 92.06 86 MET A C 1
ATOM 666 O O . MET A 1 86 ? 1.752 18.028 5.380 1.00 92.06 86 MET A O 1
ATOM 670 N N . LEU A 1 87 ? 3.621 17.983 6.629 1.00 90.75 87 LEU A N 1
ATOM 671 C CA . LEU A 1 87 ? 4.549 17.999 5.492 1.00 90.75 87 LEU A CA 1
ATOM 672 C C . LEU A 1 87 ? 4.404 16.744 4.618 1.00 90.75 87 LEU A C 1
ATOM 674 O O . LEU A 1 87 ? 4.423 16.842 3.392 1.00 90.75 87 LEU A O 1
ATOM 678 N N . GLU A 1 88 ? 4.220 15.572 5.232 1.00 93.69 88 GLU A N 1
ATOM 679 C CA . GLU A 1 88 ? 3.908 14.333 4.508 1.00 93.69 88 GLU A CA 1
ATOM 680 C C . GLU A 1 88 ? 2.599 14.465 3.702 1.00 93.69 88 GLU A C 1
ATOM 682 O O . GLU A 1 88 ? 2.565 14.102 2.524 1.00 93.69 88 GLU A O 1
ATOM 687 N N . ASP A 1 89 ? 1.531 15.012 4.301 1.00 91.88 89 ASP A N 1
ATOM 688 C CA . ASP A 1 89 ? 0.239 15.219 3.624 1.00 91.88 89 ASP A CA 1
ATOM 689 C C . ASP A 1 89 ? 0.362 16.219 2.458 1.00 91.88 89 ASP A C 1
ATOM 691 O O . ASP A 1 89 ? -0.147 15.953 1.367 1.00 91.88 89 ASP A O 1
ATOM 695 N N . GLU A 1 90 ? 1.075 17.333 2.651 1.00 89.62 90 GLU A N 1
ATOM 696 C CA . GLU A 1 90 ? 1.360 18.325 1.603 1.00 89.62 90 GLU A CA 1
ATOM 697 C C . GLU A 1 90 ? 2.119 17.691 0.425 1.00 89.62 90 GLU A C 1
ATOM 699 O O . GLU A 1 90 ? 1.766 17.899 -0.743 1.00 89.62 90 GLU A O 1
ATOM 704 N N . PHE A 1 91 ? 3.119 16.854 0.713 1.00 91.31 91 PHE A N 1
ATOM 705 C CA . PHE A 1 91 ? 3.870 16.141 -0.314 1.00 91.31 91 PHE A CA 1
ATOM 706 C C . PHE A 1 91 ? 2.979 15.179 -1.112 1.00 91.31 91 PHE A C 1
ATOM 708 O O . PHE A 1 91 ? 2.977 15.228 -2.345 1.00 91.31 91 PHE A O 1
ATOM 715 N N . ILE A 1 92 ? 2.174 14.347 -0.446 1.00 91.50 92 ILE A N 1
ATOM 716 C CA . ILE A 1 92 ? 1.269 13.399 -1.121 1.00 91.50 92 ILE A CA 1
ATOM 717 C C . ILE A 1 92 ? 0.247 14.143 -1.986 1.00 91.50 92 ILE A C 1
ATOM 719 O O . ILE A 1 92 ? 0.005 13.757 -3.133 1.00 91.50 92 ILE A O 1
ATOM 723 N N . GLN A 1 93 ? -0.320 15.243 -1.483 1.00 88.38 93 GLN A N 1
ATOM 724 C CA . GLN A 1 93 ? -1.221 16.087 -2.268 1.00 88.38 93 GLN A CA 1
ATOM 725 C C . GLN A 1 93 ? -0.530 16.644 -3.517 1.00 88.38 93 GLN A C 1
ATOM 727 O O . GLN A 1 93 ? -1.128 16.642 -4.595 1.00 88.38 93 GLN A O 1
ATOM 732 N N . SER A 1 94 ? 0.739 17.054 -3.411 1.00 87.75 94 SER A N 1
ATOM 733 C CA . SER A 1 94 ? 1.510 17.553 -4.555 1.00 87.75 94 SER A CA 1
ATOM 734 C C . SER A 1 94 ? 1.715 16.496 -5.650 1.00 87.75 94 SER A C 1
ATOM 736 O O . SER A 1 94 ? 1.606 16.822 -6.837 1.00 87.75 94 SER A O 1
ATOM 738 N N . LEU A 1 95 ? 1.937 15.228 -5.270 1.00 88.00 95 LEU A N 1
ATOM 739 C CA . LEU A 1 95 ? 2.031 14.103 -6.208 1.00 88.00 95 LEU A CA 1
ATOM 740 C C . LEU A 1 95 ? 0.688 13.863 -6.910 1.00 88.00 95 LEU A C 1
ATOM 742 O O . LEU A 1 95 ? 0.630 13.737 -8.133 1.00 88.00 95 LEU A O 1
ATOM 746 N N . ARG A 1 96 ? -0.417 13.864 -6.154 1.00 84.56 96 ARG A N 1
ATOM 747 C CA . ARG A 1 96 ? -1.766 13.611 -6.692 1.00 84.56 96 ARG A CA 1
ATOM 748 C C . ARG A 1 96 ? -2.254 14.711 -7.630 1.00 84.56 96 ARG A C 1
ATOM 750 O O . ARG A 1 96 ? -2.880 14.412 -8.644 1.00 84.56 96 ARG A O 1
ATOM 757 N N . GLN A 1 97 ? -1.944 15.969 -7.325 1.00 82.19 97 GLN A N 1
ATOM 758 C CA . GLN A 1 97 ? -2.300 17.115 -8.168 1.00 82.19 97 GLN A CA 1
ATOM 759 C C . GLN A 1 97 ? -1.461 17.204 -9.453 1.00 82.19 97 GLN A C 1
ATOM 761 O O . GLN A 1 97 ? -1.756 18.040 -10.304 1.00 82.19 97 GLN A O 1
ATOM 766 N N . ARG A 1 98 ? -0.442 16.343 -9.621 1.00 71.31 98 ARG A N 1
ATOM 767 C CA . ARG A 1 98 ? 0.510 16.376 -10.747 1.00 71.31 98 ARG A CA 1
ATOM 768 C C . ARG A 1 98 ? 1.174 17.746 -10.912 1.00 71.31 98 ARG A C 1
ATOM 770 O O . ARG A 1 98 ? 1.479 18.176 -12.024 1.00 71.31 98 ARG A O 1
ATOM 777 N N . ASN A 1 99 ? 1.375 18.447 -9.797 1.00 62.22 99 ASN A N 1
ATOM 778 C CA . ASN A 1 99 ? 2.024 19.749 -9.808 1.00 62.22 99 ASN A CA 1
ATOM 779 C C . ASN A 1 99 ? 3.509 19.581 -10.151 1.00 62.22 99 ASN A C 1
ATOM 781 O O . ASN A 1 99 ? 4.157 18.656 -9.669 1.00 62.22 99 ASN A O 1
ATOM 785 N N . ASN A 1 100 ? 4.019 20.489 -10.990 1.00 57.97 100 ASN A N 1
ATOM 786 C CA . ASN A 1 100 ? 5.367 20.502 -11.573 1.00 57.97 100 ASN A CA 1
ATOM 787 C C . ASN A 1 100 ? 6.461 19.823 -10.722 1.00 57.97 100 ASN A C 1
ATOM 789 O O . ASN A 1 100 ? 6.726 20.221 -9.584 1.00 57.97 100 ASN A O 1
ATOM 793 N N . ASN A 1 101 ? 7.186 18.889 -11.348 1.00 59.78 101 ASN A N 1
ATOM 794 C CA . ASN A 1 101 ? 8.297 18.109 -10.782 1.00 59.78 101 ASN A CA 1
ATOM 795 C C . ASN A 1 101 ? 9.355 18.925 -10.012 1.00 59.78 101 ASN A C 1
ATOM 797 O O . ASN A 1 101 ? 10.039 18.385 -9.144 1.00 59.78 101 ASN A O 1
ATOM 801 N N . SER A 1 102 ? 9.517 20.217 -10.324 1.00 57.59 102 SER A N 1
ATOM 802 C CA . SER A 1 102 ? 10.506 21.097 -9.688 1.00 57.59 102 SER A CA 1
ATOM 803 C C . SER A 1 102 ? 10.262 21.307 -8.193 1.00 57.59 102 SER A C 1
ATOM 805 O O . SER A 1 102 ? 11.214 21.550 -7.458 1.00 57.59 102 SER A O 1
ATOM 807 N N . LEU A 1 103 ? 9.011 21.201 -7.731 1.00 60.22 103 LEU A N 1
ATOM 808 C CA . LEU A 1 103 ? 8.678 21.321 -6.310 1.00 60.22 103 LEU A CA 1
ATOM 809 C C . LEU A 1 103 ? 8.830 19.991 -5.563 1.00 60.22 103 LEU A C 1
ATOM 811 O O . LEU A 1 103 ? 9.049 20.003 -4.359 1.00 60.22 103 LEU A O 1
ATOM 815 N N . GLN A 1 104 ? 8.779 18.848 -6.247 1.00 69.56 104 GLN A N 1
ATOM 816 C CA . GLN A 1 104 ? 8.720 17.538 -5.591 1.00 69.56 104 GLN A CA 1
ATOM 817 C C . GLN A 1 104 ? 10.095 17.056 -5.085 1.00 69.56 104 GLN A C 1
ATOM 819 O O . GLN A 1 104 ? 10.173 16.480 -4.001 1.00 69.56 104 GLN A O 1
ATOM 824 N N . GLN A 1 105 ? 11.193 17.330 -5.805 1.00 68.69 105 GLN A N 1
ATOM 825 C CA . GLN A 1 105 ? 12.535 16.869 -5.393 1.00 68.69 105 GLN A CA 1
ATOM 826 C C . GLN A 1 105 ? 13.096 17.532 -4.120 1.00 68.69 105 GLN A C 1
ATOM 828 O O . GLN A 1 105 ? 13.671 16.821 -3.298 1.00 68.69 105 GLN A O 1
ATOM 833 N N . PRO A 1 106 ? 12.955 18.854 -3.900 1.00 71.31 106 PRO A N 1
ATOM 834 C CA . PRO A 1 106 ? 13.400 19.468 -2.648 1.00 71.31 106 PRO A CA 1
ATOM 835 C C . PRO A 1 106 ? 12.650 18.920 -1.424 1.00 71.31 106 PRO A C 1
ATOM 837 O O . PRO A 1 106 ? 13.267 18.650 -0.396 1.00 71.31 106 PRO A O 1
ATOM 840 N N . HIS A 1 107 ? 11.338 18.688 -1.547 1.00 74.38 107 HIS A N 1
ATOM 841 C CA . HIS A 1 107 ? 10.527 18.120 -0.464 1.00 74.38 107 HIS A CA 1
ATOM 842 C C . HIS A 1 107 ? 10.879 16.653 -0.195 1.00 74.38 107 HIS A C 1
ATOM 844 O O . HIS A 1 107 ? 10.921 16.240 0.962 1.00 74.38 107 HIS A O 1
ATOM 850 N N . SER A 1 108 ? 11.209 15.866 -1.228 1.00 77.44 108 SER A N 1
ATOM 851 C CA . SER A 1 108 ? 11.598 14.466 -1.022 1.00 77.44 108 SER A CA 1
ATOM 852 C C . SER A 1 108 ? 12.913 14.314 -0.252 1.00 77.44 108 SER A C 1
ATOM 854 O O . SER A 1 108 ? 13.092 13.334 0.464 1.00 77.44 108 SER A O 1
ATOM 856 N N . GLN A 1 109 ? 13.816 15.295 -0.349 1.00 78.94 109 GLN A N 1
ATOM 857 C CA . GLN A 1 109 ? 15.047 15.335 0.449 1.00 78.94 109 GLN A CA 1
ATOM 858 C C . GLN A 1 109 ? 14.777 15.676 1.917 1.00 78.94 109 GLN A C 1
ATOM 860 O O . GLN A 1 109 ? 15.418 15.115 2.800 1.00 78.94 109 GLN A O 1
ATOM 865 N N . GLN A 1 110 ? 13.826 16.576 2.180 1.00 81.94 110 GLN A N 1
ATOM 866 C CA . GLN A 1 110 ? 13.409 16.924 3.541 1.00 81.94 110 GLN A CA 1
ATOM 867 C C . GLN A 1 110 ? 12.672 15.766 4.229 1.00 81.94 110 GLN A C 1
ATOM 869 O O . GLN A 1 110 ? 12.760 15.616 5.443 1.00 81.94 110 GLN A O 1
ATOM 874 N N . LEU A 1 111 ? 11.995 14.923 3.446 1.00 86.69 111 LEU A N 1
ATOM 875 C CA . LEU A 1 111 ? 11.263 13.740 3.895 1.00 86.69 111 LEU A CA 1
ATOM 876 C C . LEU A 1 111 ? 12.021 12.444 3.550 1.00 86.69 111 LEU A C 1
ATOM 878 O O . LEU A 1 111 ? 11.488 11.528 2.916 1.00 86.69 111 LEU A O 1
ATOM 882 N N . ALA A 1 112 ? 13.297 12.389 3.943 1.00 78.69 112 ALA A N 1
ATOM 883 C CA . ALA A 1 112 ? 14.162 11.236 3.695 1.00 78.69 112 ALA A CA 1
ATOM 884 C C . ALA A 1 112 ? 13.743 9.986 4.495 1.00 78.69 112 ALA A C 1
ATOM 886 O O . ALA A 1 112 ? 13.967 8.859 4.045 1.00 78.69 112 ALA A O 1
ATOM 887 N N . GLU A 1 113 ? 13.135 10.184 5.666 1.00 86.31 113 GLU A N 1
ATOM 888 C CA . GLU A 1 113 ? 12.627 9.109 6.517 1.00 86.31 113 GLU A CA 1
ATOM 889 C C . GLU A 1 113 ? 11.333 8.491 5.965 1.00 86.31 113 GLU A C 1
ATOM 891 O O . GLU A 1 113 ? 10.705 8.991 5.027 1.00 86.31 113 GLU A O 1
ATOM 896 N N . ARG A 1 114 ? 10.950 7.341 6.530 1.00 89.12 114 ARG A N 1
ATOM 897 C CA . ARG A 1 114 ? 9.691 6.682 6.176 1.00 89.12 114 ARG A CA 1
ATOM 898 C C . ARG A 1 114 ? 8.518 7.469 6.739 1.00 89.12 114 ARG A C 1
ATOM 900 O O . ARG A 1 114 ? 8.573 7.950 7.867 1.00 89.12 114 ARG A O 1
ATOM 907 N N . PHE A 1 115 ? 7.450 7.541 5.958 1.00 94.50 115 PHE A N 1
ATOM 908 C CA . PHE A 1 115 ? 6.216 8.181 6.373 1.00 94.50 115 PHE A CA 1
ATOM 909 C C . PHE A 1 115 ? 5.574 7.390 7.503 1.00 94.50 115 PHE A C 1
ATOM 911 O O . PHE A 1 115 ? 5.699 6.165 7.585 1.00 94.50 115 PHE A O 1
ATOM 918 N N . HIS A 1 116 ? 4.841 8.095 8.353 1.00 94.88 116 HIS A N 1
ATOM 919 C CA . HIS A 1 116 ? 4.197 7.500 9.516 1.00 94.88 116 HIS A CA 1
ATOM 920 C C . HIS A 1 116 ? 2.835 6.894 9.153 1.00 94.88 116 HIS A C 1
ATOM 922 O O . HIS A 1 116 ? 1.803 7.346 9.643 1.00 94.88 116 HIS A O 1
ATOM 928 N N . ASP A 1 117 ? 2.799 5.892 8.278 1.00 95.44 117 ASP A N 1
ATOM 929 C CA . ASP A 1 117 ? 1.583 5.154 7.916 1.00 95.44 117 ASP A CA 1
ATOM 930 C C . ASP A 1 117 ? 1.859 3.659 7.682 1.00 95.44 117 ASP A C 1
ATOM 932 O O . ASP A 1 117 ? 2.985 3.190 7.836 1.00 95.44 117 ASP A O 1
ATOM 936 N N . LEU A 1 118 ? 0.817 2.891 7.340 1.00 95.19 118 LEU A N 1
ATOM 937 C CA . LEU A 1 118 ? 0.909 1.431 7.228 1.00 95.19 118 LEU A CA 1
ATOM 938 C C . LEU A 1 118 ? 1.816 0.968 6.074 1.00 95.19 118 LEU A C 1
ATOM 940 O O . LEU A 1 118 ? 2.425 -0.100 6.149 1.00 95.19 118 LEU A O 1
ATOM 944 N N . LEU A 1 119 ? 1.907 1.751 4.996 1.00 93.44 119 LEU A N 1
ATOM 945 C CA . LEU A 1 119 ? 2.786 1.436 3.871 1.00 93.44 119 LEU A CA 1
ATOM 946 C C . LEU A 1 119 ? 4.238 1.820 4.184 1.00 93.44 119 LEU A C 1
ATOM 948 O O . LEU A 1 119 ? 5.163 1.191 3.656 1.00 93.44 119 LEU A O 1
ATOM 952 N N . ALA A 1 120 ? 4.410 2.835 5.039 1.00 92.69 120 ALA A N 1
ATOM 953 C CA . ALA A 1 120 ? 5.668 3.431 5.463 1.00 92.69 120 ALA A CA 1
ATOM 954 C C . ALA A 1 120 ? 6.643 3.714 4.299 1.00 92.69 120 ALA A C 1
ATOM 956 O O . ALA A 1 120 ? 7.831 3.366 4.389 1.00 92.69 120 ALA A O 1
ATOM 957 N N . PRO A 1 121 ? 6.187 4.291 3.166 1.00 91.06 121 PRO A N 1
ATOM 958 C CA . PRO A 1 121 ? 7.093 4.620 2.085 1.00 91.06 121 PRO A CA 1
ATOM 959 C C . PRO A 1 121 ? 7.998 5.789 2.500 1.00 91.06 121 PRO A C 1
ATOM 961 O O . PRO A 1 121 ? 7.624 6.599 3.337 1.00 91.06 121 PRO A O 1
ATOM 964 N N . ASN A 1 122 ? 9.185 5.917 1.907 1.00 89.19 122 ASN A N 1
ATOM 965 C CA . ASN A 1 122 ? 9.916 7.187 1.939 1.00 89.19 122 ASN A CA 1
ATOM 966 C C . ASN A 1 122 ? 9.505 8.035 0.726 1.00 89.19 122 ASN A C 1
ATOM 968 O O . ASN A 1 122 ? 9.020 7.495 -0.278 1.00 89.19 122 ASN A O 1
ATOM 972 N N . ALA A 1 123 ? 9.734 9.348 0.788 1.00 90.62 123 ALA A N 1
ATOM 973 C CA . ALA A 1 123 ? 9.285 10.268 -0.257 1.00 90.62 123 ALA A CA 1
ATOM 974 C C . ALA A 1 123 ? 9.872 9.947 -1.641 1.00 90.62 123 ALA A C 1
ATOM 976 O O . ALA A 1 123 ? 9.185 10.051 -2.656 1.00 90.62 123 ALA A O 1
ATOM 977 N N . ASN A 1 124 ? 11.130 9.505 -1.692 1.00 90.19 124 ASN A N 1
ATOM 978 C CA . ASN A 1 124 ? 11.786 9.136 -2.946 1.00 90.19 124 ASN A CA 1
ATOM 979 C C . ASN A 1 124 ? 11.131 7.917 -3.617 1.00 90.19 124 ASN A C 1
ATOM 981 O O . ASN A 1 124 ? 11.055 7.877 -4.839 1.00 90.19 124 ASN A O 1
ATOM 985 N N . SER A 1 125 ? 10.623 6.954 -2.846 1.00 91.31 125 SER A N 1
ATOM 986 C CA . SER A 1 125 ? 9.936 5.773 -3.389 1.00 91.31 125 SER A CA 1
ATOM 987 C C . SER A 1 125 ? 8.598 6.156 -4.024 1.00 91.31 125 SER A C 1
ATOM 989 O O . SER A 1 125 ? 8.327 5.779 -5.159 1.00 91.31 125 SER A O 1
ATOM 991 N N . LEU A 1 126 ? 7.813 7.007 -3.351 1.00 92.19 126 LEU A N 1
ATOM 992 C CA . LEU A 1 126 ? 6.582 7.559 -3.931 1.00 92.19 126 LEU A CA 1
ATOM 993 C C . LEU A 1 126 ? 6.864 8.419 -5.168 1.00 92.19 126 LEU A C 1
ATOM 995 O O . LEU A 1 126 ? 6.101 8.392 -6.131 1.00 92.19 126 LEU A O 1
ATOM 999 N N . LEU A 1 127 ? 7.973 9.163 -5.172 1.00 91.94 127 LEU A N 1
ATOM 1000 C CA . LEU A 1 127 ? 8.378 9.941 -6.337 1.00 91.94 127 LEU A CA 1
ATOM 1001 C C . LEU A 1 127 ? 8.784 9.037 -7.511 1.00 91.94 127 LEU A C 1
ATOM 1003 O O . LEU A 1 127 ? 8.440 9.342 -8.648 1.00 91.94 127 LEU A O 1
ATOM 1007 N N . ILE A 1 128 ? 9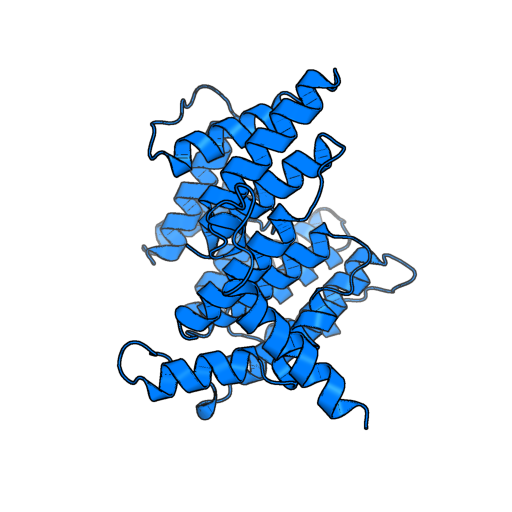.462 7.912 -7.261 1.00 92.69 128 ILE A N 1
ATOM 1008 C CA . ILE A 1 128 ? 9.749 6.899 -8.290 1.00 92.69 128 ILE A CA 1
ATOM 1009 C C . ILE A 1 128 ? 8.445 6.341 -8.867 1.00 92.69 128 ILE A C 1
ATOM 1011 O O . ILE A 1 128 ? 8.305 6.300 -10.089 1.00 92.69 128 ILE A O 1
ATOM 1015 N N . GLU A 1 129 ? 7.486 5.957 -8.020 1.00 94.00 129 GLU A N 1
ATOM 1016 C CA . GLU A 1 129 ? 6.167 5.484 -8.462 1.00 94.00 129 GLU A CA 1
ATOM 1017 C C . GLU A 1 129 ? 5.476 6.530 -9.352 1.00 94.00 129 GLU A C 1
ATOM 1019 O O . GLU A 1 129 ? 5.098 6.234 -10.487 1.00 94.00 129 GLU A O 1
ATOM 1024 N N . TYR A 1 130 ? 5.402 7.782 -8.887 1.00 92.69 130 TYR A N 1
ATOM 1025 C CA . TYR A 1 130 ? 4.816 8.898 -9.630 1.00 92.69 130 TYR A CA 1
ATOM 1026 C C . TYR A 1 130 ? 5.491 9.127 -10.990 1.00 92.69 130 TYR A C 1
ATOM 1028 O O . TYR A 1 130 ? 4.812 9.222 -12.013 1.00 92.69 130 TYR A O 1
ATOM 1036 N N . LEU A 1 131 ? 6.823 9.201 -11.028 1.00 92.12 131 LEU A N 1
ATOM 1037 C CA . LEU A 1 131 ? 7.574 9.432 -12.264 1.00 92.12 131 LEU A CA 1
ATOM 1038 C C . LEU A 1 131 ? 7.400 8.276 -13.253 1.00 92.12 131 LEU A C 1
ATOM 1040 O O . LEU A 1 131 ? 7.297 8.518 -14.455 1.00 92.12 131 LEU A O 1
ATOM 1044 N N . THR A 1 132 ? 7.321 7.041 -12.753 1.00 92.56 132 THR A N 1
ATOM 1045 C CA . THR A 1 132 ? 7.055 5.852 -13.575 1.00 92.56 132 THR A CA 1
ATOM 1046 C C . THR A 1 132 ? 5.665 5.944 -14.211 1.00 92.5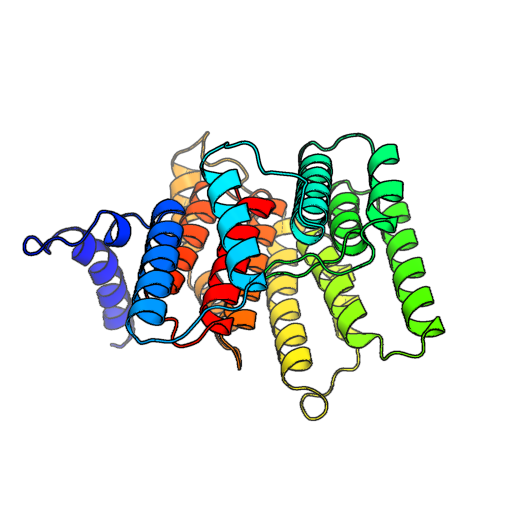6 132 THR A C 1
ATOM 1048 O O . THR A 1 132 ? 5.542 5.784 -15.425 1.00 92.56 132 THR A O 1
ATOM 1051 N N . LEU A 1 133 ? 4.641 6.346 -13.446 1.00 91.00 133 LEU A N 1
ATOM 1052 C CA . LEU A 1 133 ? 3.286 6.573 -13.971 1.00 91.00 133 LEU A CA 1
ATOM 1053 C C . LEU A 1 133 ? 3.231 7.691 -15.019 1.00 91.00 133 LEU A C 1
ATOM 1055 O O . LEU A 1 133 ? 2.402 7.649 -15.926 1.00 91.00 133 LEU A O 1
ATOM 1059 N N . GLN A 1 134 ? 4.099 8.699 -14.903 1.00 90.38 134 GLN A N 1
ATOM 1060 C CA . GLN A 1 134 ? 4.228 9.784 -15.882 1.00 90.38 134 GLN A CA 1
ATOM 1061 C C . GLN A 1 134 ? 5.144 9.434 -17.071 1.00 90.38 134 GLN A C 1
ATOM 1063 O O . GLN A 1 134 ? 5.411 10.305 -17.899 1.00 90.38 134 GLN A O 1
ATOM 1068 N N . LEU A 1 135 ? 5.627 8.188 -17.174 1.00 90.06 135 LEU A N 1
ATOM 1069 C CA . LEU A 1 135 ? 6.557 7.722 -18.213 1.00 90.06 135 LEU A CA 1
ATOM 1070 C C . LEU A 1 135 ? 7.888 8.499 -18.241 1.00 90.06 135 LEU A C 1
ATOM 1072 O O . LEU A 1 135 ? 8.526 8.652 -19.283 1.00 90.06 135 LEU A O 1
ATOM 1076 N N . GLN A 1 136 ? 8.337 8.988 -17.085 1.00 90.88 136 GLN A N 1
ATOM 1077 C CA . GLN A 1 136 ? 9.581 9.746 -16.920 1.00 90.88 136 GLN A CA 1
ATOM 1078 C C . GLN A 1 136 ? 10.725 8.853 -16.426 1.00 90.88 136 GLN A C 1
ATOM 1080 O O . GLN A 1 136 ? 11.408 9.147 -15.441 1.00 90.88 136 GLN A O 1
ATOM 1085 N N . ASP A 1 137 ? 10.956 7.762 -17.156 1.00 88.44 137 ASP A N 1
ATOM 1086 C CA . ASP A 1 137 ? 11.866 6.673 -16.786 1.00 88.44 137 ASP A CA 1
ATOM 1087 C C . ASP A 1 137 ? 13.273 7.142 -16.390 1.00 88.44 137 ASP A C 1
ATOM 1089 O O . ASP A 1 137 ? 13.822 6.688 -15.390 1.00 88.44 137 ASP A O 1
ATOM 1093 N N . ALA A 1 138 ? 13.863 8.083 -17.133 1.00 90.31 138 ALA A N 1
ATOM 1094 C CA . ALA A 1 138 ? 15.220 8.554 -16.852 1.00 90.31 138 ALA A CA 1
ATOM 1095 C C . ALA A 1 138 ? 15.345 9.228 -15.472 1.00 90.31 138 ALA A C 1
ATOM 1097 O O . ALA A 1 138 ? 16.365 9.079 -14.797 1.00 90.31 138 ALA A O 1
ATOM 1098 N N . GLN A 1 139 ? 14.309 9.955 -15.038 1.00 90.38 139 GLN A N 1
ATOM 1099 C CA . GLN A 1 139 ? 14.297 10.618 -13.731 1.00 90.38 139 GLN A CA 1
ATOM 1100 C C . GLN A 1 139 ? 14.070 9.603 -12.605 1.00 90.38 139 GLN A C 1
ATOM 1102 O O . GLN A 1 139 ? 14.761 9.664 -11.587 1.00 90.38 139 GLN A O 1
ATOM 1107 N N . ALA A 1 140 ? 13.159 8.645 -12.808 1.00 90.81 140 ALA A N 1
ATOM 1108 C CA . ALA A 1 140 ? 12.914 7.556 -11.863 1.00 90.81 140 ALA A CA 1
ATOM 1109 C C . ALA A 1 140 ? 14.185 6.714 -11.634 1.00 90.81 140 ALA A C 1
ATOM 1111 O O . ALA A 1 140 ? 14.587 6.475 -10.495 1.00 90.81 140 ALA A O 1
ATOM 1112 N N . GLU A 1 141 ? 14.887 6.353 -12.712 1.00 91.31 141 GLU A N 1
ATOM 1113 C CA . GLU A 1 141 ? 16.153 5.614 -12.652 1.00 91.31 141 GLU A CA 1
ATOM 1114 C C . GLU A 1 141 ? 17.251 6.385 -11.909 1.00 91.31 141 GLU A C 1
ATOM 1116 O O . GLU A 1 141 ? 17.994 5.805 -11.115 1.00 91.31 141 GLU A O 1
ATOM 1121 N N . ALA A 1 142 ? 17.349 7.701 -12.119 1.00 90.81 142 ALA A N 1
ATOM 1122 C CA . ALA A 1 142 ? 18.320 8.529 -11.409 1.00 90.81 142 ALA A CA 1
ATOM 1123 C C . ALA A 1 142 ? 18.061 8.561 -9.892 1.00 90.81 142 ALA A C 1
ATOM 1125 O O . ALA A 1 142 ? 19.012 8.507 -9.110 1.00 90.81 142 ALA A O 1
ATOM 1126 N N . LEU A 1 143 ? 16.796 8.617 -9.461 1.00 89.25 143 LEU A N 1
ATOM 1127 C CA . LEU A 1 143 ? 16.440 8.558 -8.038 1.00 89.25 143 LEU A CA 1
ATOM 1128 C C . LEU A 1 143 ? 16.720 7.181 -7.433 1.00 89.25 143 LEU A C 1
ATOM 1130 O O . LEU A 1 143 ? 17.301 7.109 -6.350 1.00 89.25 143 LEU A O 1
ATOM 1134 N N . LYS A 1 144 ? 16.387 6.101 -8.151 1.00 91.25 144 LYS A N 1
ATOM 1135 C CA . LYS A 1 144 ? 16.697 4.725 -7.736 1.00 91.25 144 LYS A CA 1
ATOM 1136 C C . LYS A 1 144 ? 18.193 4.539 -7.488 1.00 91.25 144 LYS A C 1
ATOM 1138 O O . LYS A 1 144 ? 18.586 4.018 -6.445 1.00 91.25 144 LYS A O 1
ATOM 1143 N N . ARG A 1 145 ? 19.036 4.992 -8.423 1.00 90.50 145 ARG A N 1
ATOM 1144 C CA . ARG A 1 145 ? 20.500 4.908 -8.284 1.00 90.50 145 ARG A CA 1
ATOM 1145 C C . ARG A 1 145 ? 20.983 5.628 -7.032 1.00 90.50 145 ARG A C 1
ATOM 1147 O O . ARG A 1 145 ? 21.680 5.019 -6.232 1.00 90.50 145 ARG A O 1
ATOM 1154 N N . LYS A 1 146 ? 20.526 6.863 -6.804 1.00 87.56 146 LYS A N 1
ATOM 1155 C CA . LYS A 1 146 ? 20.877 7.634 -5.600 1.00 87.56 146 LYS A CA 1
ATOM 1156 C C . LYS A 1 146 ? 20.456 6.934 -4.305 1.00 87.56 146 LYS A C 1
ATOM 1158 O O . LYS A 1 146 ? 21.222 6.925 -3.346 1.00 87.56 146 LYS A O 1
ATOM 1163 N N . GLN A 1 147 ? 19.258 6.343 -4.265 1.00 86.81 147 GLN A N 1
ATOM 1164 C CA . GLN A 1 147 ? 18.801 5.577 -3.100 1.00 86.81 147 GLN A CA 1
ATOM 1165 C C . GLN A 1 147 ? 19.704 4.368 -2.825 1.00 86.81 147 GLN A C 1
ATOM 1167 O O . GLN A 1 147 ? 20.092 4.147 -1.680 1.00 86.81 147 GLN A O 1
ATOM 1172 N N . LEU A 1 148 ? 20.062 3.598 -3.857 1.00 87.62 148 LEU A N 1
ATOM 1173 C CA . LEU A 1 148 ? 20.925 2.423 -3.705 1.00 87.62 148 LEU A CA 1
ATOM 1174 C C . LEU A 1 148 ? 22.362 2.800 -3.335 1.00 87.62 148 LEU A C 1
ATOM 1176 O O . LEU A 1 148 ? 22.942 2.177 -2.450 1.00 87.62 148 LEU A O 1
ATOM 1180 N N . GLU A 1 149 ? 22.919 3.842 -3.953 1.00 87.94 149 GLU A N 1
ATOM 1181 C CA . GLU A 1 149 ? 24.239 4.382 -3.610 1.00 87.94 149 GLU A CA 1
ATOM 1182 C C . GLU A 1 149 ? 24.302 4.791 -2.137 1.00 87.94 149 GLU A C 1
ATOM 1184 O O . GLU A 1 149 ? 25.244 4.424 -1.439 1.00 87.94 149 GLU A O 1
ATOM 1189 N N . HIS A 1 150 ? 23.273 5.481 -1.632 1.00 84.12 150 HIS A N 1
ATOM 1190 C CA . HIS A 1 150 ? 23.204 5.859 -0.223 1.00 84.12 150 HIS A CA 1
ATOM 1191 C C . HIS A 1 150 ? 23.239 4.636 0.704 1.00 84.12 150 HIS A C 1
ATOM 1193 O O . HIS A 1 150 ? 24.032 4.605 1.641 1.00 84.12 150 HIS A O 1
ATOM 1199 N N . VAL A 1 151 ? 22.433 3.611 0.407 1.00 84.00 151 VAL A N 1
ATOM 1200 C CA . VAL A 1 151 ? 22.349 2.360 1.183 1.00 84.00 151 VAL A CA 1
ATOM 1201 C C . VAL A 1 151 ? 23.680 1.601 1.209 1.00 84.00 151 VAL A C 1
ATOM 1203 O O . VAL A 1 151 ? 24.074 1.083 2.257 1.00 84.00 151 VAL A O 1
ATOM 1206 N N . ILE A 1 152 ? 24.388 1.575 0.076 1.00 83.50 152 ILE A N 1
ATOM 1207 C CA . ILE A 1 152 ? 25.722 0.973 -0.043 1.00 83.50 152 ILE A CA 1
ATOM 1208 C C . ILE A 1 152 ? 26.736 1.746 0.808 1.00 83.50 152 ILE A C 1
ATOM 1210 O O . ILE A 1 152 ? 27.505 1.132 1.544 1.00 83.50 152 IL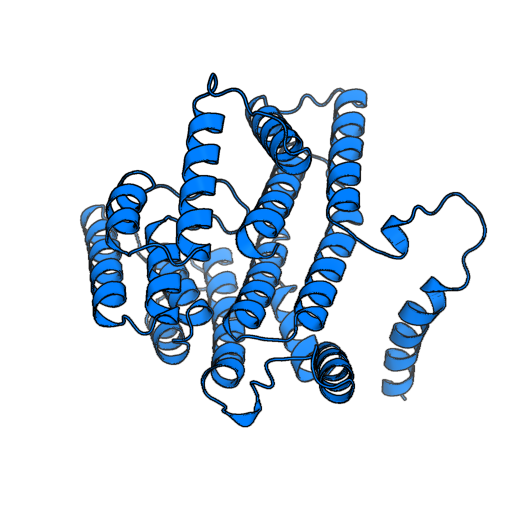E A O 1
ATOM 1214 N N . VAL A 1 153 ? 26.724 3.082 0.748 1.00 84.44 153 VAL A N 1
ATOM 1215 C CA . VAL A 1 153 ? 27.659 3.936 1.502 1.00 84.44 153 VAL A CA 1
ATOM 1216 C C . VAL A 1 153 ? 27.487 3.779 3.014 1.00 84.44 153 VAL A C 1
ATOM 1218 O O . VAL A 1 153 ? 28.481 3.745 3.734 1.00 84.44 153 VAL A O 1
ATOM 1221 N N . ILE A 1 154 ? 26.251 3.640 3.503 1.00 81.81 154 ILE A N 1
ATOM 1222 C CA . ILE A 1 154 ? 25.976 3.424 4.935 1.00 81.81 154 ILE A CA 1
ATOM 1223 C C . ILE A 1 154 ? 26.199 1.968 5.389 1.00 81.81 154 ILE A C 1
ATOM 1225 O O . ILE A 1 154 ? 26.035 1.670 6.569 1.00 81.81 154 ILE A O 1
ATOM 1229 N N . GLY A 1 155 ? 26.571 1.059 4.478 1.00 71.06 155 GLY A N 1
ATOM 1230 C CA . GLY A 1 155 ? 26.949 -0.321 4.801 1.00 71.06 155 GLY A CA 1
ATOM 1231 C C . GLY A 1 155 ? 25.793 -1.226 5.236 1.00 71.06 155 GLY A C 1
ATOM 1232 O O . GLY A 1 155 ? 26.021 -2.213 5.931 1.00 71.06 155 GLY A O 1
ATOM 1233 N N . THR A 1 156 ? 24.555 -0.902 4.854 1.00 77.38 156 THR A N 1
ATOM 1234 C CA . THR A 1 156 ? 23.369 -1.705 5.209 1.00 77.38 156 THR A CA 1
ATOM 1235 C C . THR A 1 156 ? 22.980 -2.663 4.087 1.00 77.38 156 THR A C 1
ATOM 1237 O O . THR A 1 156 ? 23.169 -2.366 2.907 1.00 77.38 156 THR A O 1
ATOM 1240 N N . THR A 1 157 ? 22.410 -3.820 4.440 1.00 79.88 157 THR A N 1
ATOM 1241 C CA . THR A 1 157 ? 21.893 -4.773 3.450 1.00 79.88 157 THR A CA 1
ATOM 1242 C C . THR A 1 157 ? 20.764 -4.118 2.647 1.00 79.88 157 THR A C 1
ATOM 1244 O O . THR A 1 157 ? 19.767 -3.693 3.236 1.00 79.88 157 THR A O 1
ATOM 1247 N N . PRO A 1 158 ? 20.852 -4.063 1.307 1.00 85.31 158 PRO A N 1
ATOM 1248 C CA . PRO A 1 158 ? 19.924 -3.274 0.506 1.00 85.31 158 PRO A CA 1
ATOM 1249 C C . PRO A 1 158 ? 18.554 -3.923 0.309 1.00 85.31 158 PRO A C 1
ATOM 1251 O O . PRO A 1 158 ? 17.703 -3.328 -0.342 1.00 85.31 158 PRO A O 1
ATOM 1254 N N . ASN A 1 159 ? 18.318 -5.114 0.863 1.00 89.81 159 ASN A N 1
ATOM 1255 C CA . ASN A 1 159 ? 17.132 -5.928 0.600 1.00 89.81 159 ASN A CA 1
ATOM 1256 C C . ASN A 1 159 ? 15.820 -5.168 0.830 1.00 89.81 159 ASN A C 1
ATOM 1258 O O . ASN A 1 159 ? 14.996 -5.102 -0.077 1.00 89.81 159 ASN A O 1
ATOM 1262 N N . ALA A 1 160 ? 15.643 -4.523 1.986 1.00 88.00 160 ALA A N 1
ATOM 1263 C CA . ALA A 1 160 ? 14.423 -3.762 2.270 1.00 88.00 160 ALA A CA 1
ATOM 1264 C C . ALA A 1 160 ? 14.220 -2.590 1.288 1.00 88.00 160 ALA A C 1
ATOM 1266 O O . ALA A 1 160 ? 13.105 -2.345 0.826 1.00 88.00 160 ALA A O 1
ATOM 1267 N N . THR A 1 161 ? 15.300 -1.892 0.925 1.00 89.19 161 THR A N 1
ATOM 1268 C CA . THR A 1 161 ? 15.271 -0.803 -0.064 1.00 89.19 161 THR A CA 1
ATOM 1269 C C . THR A 1 161 ? 14.939 -1.336 -1.457 1.00 89.19 161 THR A C 1
ATOM 1271 O O . THR A 1 161 ? 14.127 -0.743 -2.160 1.00 89.19 161 THR A O 1
ATOM 1274 N N . LEU A 1 162 ? 15.506 -2.477 -1.852 1.00 91.56 162 LEU A N 1
ATOM 1275 C CA . LEU A 1 162 ? 15.230 -3.125 -3.134 1.00 91.56 162 LEU A CA 1
ATOM 1276 C C . LEU A 1 162 ? 13.773 -3.586 -3.236 1.00 91.56 162 LEU A C 1
ATOM 1278 O O . LEU A 1 162 ? 13.150 -3.358 -4.270 1.00 91.56 162 LEU A O 1
ATOM 1282 N N . LEU A 1 163 ? 13.198 -4.149 -2.167 1.00 93.38 163 LEU A N 1
ATOM 1283 C CA . LEU A 1 163 ? 11.767 -4.473 -2.126 1.00 93.38 163 LEU A CA 1
ATOM 1284 C C . LEU A 1 163 ? 10.897 -3.218 -2.261 1.00 93.38 163 LEU A C 1
ATOM 1286 O O . LEU A 1 163 ? 9.882 -3.235 -2.955 1.00 93.38 163 LEU A O 1
ATOM 1290 N N . GLN A 1 164 ? 11.295 -2.112 -1.632 1.00 92.44 164 GLN A N 1
ATOM 1291 C CA . GLN A 1 164 ? 10.570 -0.847 -1.716 1.00 92.44 164 GLN A CA 1
ATOM 1292 C C . GLN A 1 164 ? 10.646 -0.209 -3.114 1.00 92.44 164 GLN A C 1
ATOM 1294 O O . GLN A 1 164 ? 9.637 0.289 -3.622 1.00 92.44 164 GLN A O 1
ATOM 1299 N N . ILE A 1 165 ? 11.813 -0.265 -3.759 1.00 93.00 165 ILE A N 1
ATOM 1300 C CA . ILE A 1 165 ? 12.002 0.147 -5.154 1.00 93.00 165 ILE A CA 1
ATOM 1301 C C . ILE A 1 165 ? 11.139 -0.722 -6.069 1.00 93.00 165 ILE A C 1
ATOM 1303 O O . ILE A 1 165 ? 10.357 -0.188 -6.850 1.00 93.00 165 ILE A O 1
ATOM 1307 N N . ALA A 1 166 ? 11.215 -2.048 -5.925 1.00 95.56 166 ALA A N 1
ATOM 1308 C CA . ALA A 1 166 ? 10.435 -2.975 -6.733 1.00 95.56 166 ALA A CA 1
ATOM 1309 C C . ALA A 1 166 ? 8.926 -2.753 -6.575 1.00 95.56 166 ALA A C 1
ATOM 1311 O O . ALA A 1 166 ? 8.208 -2.748 -7.572 1.00 95.56 166 ALA A O 1
ATOM 1312 N N . ARG A 1 167 ? 8.445 -2.507 -5.346 1.00 96.44 167 ARG A N 1
ATOM 1313 C CA . ARG A 1 167 ? 7.054 -2.099 -5.100 1.00 96.44 167 ARG A CA 1
ATOM 1314 C C . ARG A 1 167 ? 6.704 -0.860 -5.916 1.00 96.44 167 ARG A C 1
ATOM 1316 O O . ARG A 1 167 ? 5.715 -0.885 -6.633 1.00 96.44 167 ARG A O 1
ATOM 1323 N N . SER A 1 168 ? 7.513 0.192 -5.819 1.00 95.19 168 SER A N 1
ATOM 1324 C CA . SER A 1 168 ? 7.251 1.469 -6.498 1.00 95.19 168 SER A CA 1
ATOM 1325 C C . SER A 1 168 ? 7.249 1.310 -8.026 1.00 95.19 168 SER A C 1
ATOM 1327 O O . SER A 1 168 ? 6.424 1.906 -8.709 1.00 95.19 168 SER A O 1
ATOM 1329 N N . GLU A 1 169 ? 8.123 0.459 -8.573 1.00 95.38 169 GLU A N 1
ATOM 1330 C CA . GLU A 1 169 ? 8.151 0.114 -10.002 1.00 95.38 169 GLU A CA 1
ATOM 1331 C C . GLU A 1 169 ? 6.903 -0.687 -10.427 1.00 95.38 169 GLU A C 1
ATOM 1333 O O . GLU A 1 169 ? 6.321 -0.406 -11.474 1.00 95.38 169 GLU A O 1
ATOM 1338 N N . ILE A 1 170 ? 6.460 -1.659 -9.618 1.00 96.88 170 ILE A N 1
ATOM 1339 C CA . ILE A 1 170 ? 5.256 -2.471 -9.876 1.00 96.88 170 ILE A CA 1
ATOM 1340 C C . ILE A 1 170 ? 3.992 -1.609 -9.828 1.00 96.88 170 ILE A C 1
ATOM 1342 O O . ILE A 1 170 ? 3.210 -1.617 -10.779 1.00 96.88 170 ILE A O 1
ATOM 1346 N N . LEU A 1 171 ? 3.808 -0.847 -8.747 1.00 95.75 171 LEU A N 1
ATOM 1347 C CA . LEU A 1 171 ? 2.659 0.044 -8.568 1.00 95.75 171 LEU A CA 1
ATOM 1348 C C . LEU A 1 171 ? 2.680 1.204 -9.572 1.00 95.75 171 LEU A C 1
ATOM 1350 O O . LEU A 1 171 ? 1.622 1.695 -9.964 1.00 95.75 171 LEU A O 1
ATOM 1354 N N . GLY A 1 172 ? 3.873 1.608 -10.014 1.00 93.00 172 GLY A N 1
ATOM 1355 C CA . GLY A 1 172 ? 4.092 2.704 -10.949 1.00 93.00 172 GLY A CA 1
ATOM 1356 C C . GLY A 1 172 ? 3.886 2.353 -12.425 1.00 93.00 172 GLY A C 1
ATOM 1357 O O . GLY A 1 172 ? 4.023 3.227 -13.276 1.00 93.00 172 GLY A O 1
ATOM 1358 N N . GLY A 1 173 ? 3.571 1.097 -12.757 1.00 92.94 173 GLY A N 1
ATOM 1359 C CA . GLY A 1 173 ? 3.311 0.674 -14.137 1.00 92.94 173 GLY A CA 1
ATOM 1360 C C . GLY A 1 173 ? 4.521 0.141 -14.906 1.00 92.94 173 GLY A C 1
ATOM 1361 O O . GLY A 1 173 ? 4.434 -0.061 -16.116 1.00 92.94 173 GLY A O 1
ATOM 1362 N N . ALA A 1 174 ? 5.629 -0.166 -14.225 1.00 94.69 174 ALA A N 1
ATOM 1363 C CA . ALA A 1 174 ? 6.794 -0.844 -14.797 1.00 94.69 174 ALA A CA 1
ATOM 1364 C C . ALA A 1 174 ? 6.998 -2.258 -14.205 1.00 94.69 174 ALA A C 1
ATOM 1366 O O . ALA A 1 174 ? 8.077 -2.570 -13.685 1.00 94.69 174 ALA A O 1
ATOM 1367 N N . PRO A 1 175 ? 6.009 -3.167 -14.315 1.00 95.12 175 PRO A N 1
ATOM 1368 C CA . PRO A 1 175 ? 6.024 -4.445 -13.604 1.00 95.12 175 PRO A CA 1
ATOM 1369 C C . PRO A 1 175 ? 7.197 -5.351 -13.991 1.00 95.12 175 PRO A C 1
ATOM 1371 O O . PRO A 1 175 ? 7.761 -6.020 -13.133 1.00 95.12 175 PRO A O 1
ATOM 1374 N N . ASN A 1 176 ? 7.640 -5.337 -15.253 1.00 95.69 176 ASN A N 1
ATOM 1375 C CA . ASN A 1 176 ? 8.810 -6.119 -15.671 1.00 95.69 176 ASN A CA 1
ATOM 1376 C C . ASN A 1 176 ? 10.109 -5.634 -15.000 1.00 95.69 176 ASN A C 1
ATOM 1378 O O . ASN A 1 176 ? 10.957 -6.461 -14.664 1.00 95.69 176 ASN A O 1
ATOM 1382 N N . LYS A 1 177 ? 10.263 -4.316 -14.786 1.00 94.12 177 LYS A N 1
ATOM 1383 C CA . LYS A 1 177 ? 11.425 -3.756 -14.077 1.00 94.12 177 LYS A CA 1
ATOM 1384 C C . LYS A 1 177 ? 11.383 -4.172 -12.607 1.00 94.12 177 LYS A C 1
ATOM 1386 O O . LYS A 1 177 ? 12.338 -4.777 -12.133 1.00 94.12 177 LYS A O 1
ATOM 1391 N N . GLY A 1 178 ? 10.240 -3.979 -11.947 1.00 95.06 178 GLY A N 1
ATOM 1392 C CA . GLY A 1 178 ? 10.064 -4.370 -10.548 1.00 95.06 178 GLY A CA 1
ATOM 1393 C C . GLY A 1 178 ? 10.275 -5.866 -10.304 1.00 95.06 178 GLY A C 1
ATOM 1394 O O . GLY A 1 178 ? 11.022 -6.236 -9.404 1.00 95.06 178 GLY A O 1
ATOM 1395 N N . LEU A 1 179 ? 9.725 -6.740 -11.153 1.00 96.38 179 LEU A N 1
ATOM 1396 C CA . LEU A 1 179 ? 9.969 -8.188 -11.079 1.00 96.38 179 LEU A CA 1
ATOM 1397 C C . LEU A 1 179 ? 11.451 -8.538 -11.278 1.00 96.38 179 LEU A C 1
ATOM 1399 O O . LEU A 1 179 ? 11.982 -9.399 -10.579 1.00 96.38 179 LEU A O 1
ATOM 1403 N N . SER A 1 180 ? 12.148 -7.855 -12.192 1.00 95.31 180 SER A N 1
ATOM 1404 C CA . SER A 1 180 ? 13.595 -8.023 -12.348 1.00 95.31 180 SER A CA 1
ATOM 1405 C C . SER A 1 180 ? 14.351 -7.597 -11.086 1.00 95.31 180 SER A C 1
ATOM 1407 O O . SER A 1 180 ? 15.282 -8.290 -10.676 1.00 95.31 180 SER A O 1
ATOM 1409 N N . THR A 1 181 ? 13.955 -6.490 -10.452 1.00 92.88 181 THR A N 1
ATOM 1410 C CA . THR A 1 181 ? 14.523 -6.031 -9.177 1.00 92.88 181 THR A CA 1
ATOM 1411 C C . THR A 1 181 ? 14.321 -7.087 -8.081 1.00 92.88 181 THR A C 1
ATOM 1413 O O . THR A 1 181 ? 15.281 -7.444 -7.396 1.00 92.88 181 THR A O 1
ATOM 1416 N N . LEU A 1 182 ? 13.122 -7.674 -7.959 1.00 93.88 182 LEU A N 1
ATOM 1417 C CA . LEU A 1 182 ? 12.837 -8.744 -6.988 1.00 93.88 182 LEU A CA 1
ATOM 1418 C C . LEU A 1 182 ? 13.673 -10.001 -7.242 1.00 93.88 182 LEU A C 1
ATOM 1420 O O . LEU A 1 182 ? 14.251 -10.554 -6.306 1.00 93.88 182 LEU A O 1
ATOM 1424 N N . ASN A 1 183 ? 13.772 -10.441 -8.497 1.00 92.31 183 ASN A N 1
ATOM 1425 C CA . ASN A 1 183 ? 14.534 -11.637 -8.862 1.00 92.31 183 ASN A CA 1
ATOM 1426 C C . ASN A 1 183 ? 16.026 -11.497 -8.537 1.00 92.31 183 ASN A C 1
ATOM 1428 O O . ASN A 1 183 ? 16.645 -12.456 -8.084 1.00 92.31 183 ASN A O 1
ATOM 1432 N N . ASN A 1 184 ? 16.579 -10.294 -8.695 1.00 87.00 184 ASN A N 1
ATOM 1433 C CA . ASN A 1 184 ? 17.975 -9.998 -8.368 1.00 87.00 184 ASN A CA 1
ATOM 1434 C C . ASN A 1 184 ? 18.212 -9.752 -6.868 1.00 87.00 184 ASN A C 1
ATOM 1436 O O . ASN A 1 184 ? 19.360 -9.678 -6.431 1.00 87.00 184 ASN A O 1
ATOM 1440 N N . THR A 1 185 ? 17.150 -9.628 -6.067 1.00 87.38 185 THR A N 1
ATOM 1441 C CA . THR A 1 185 ? 17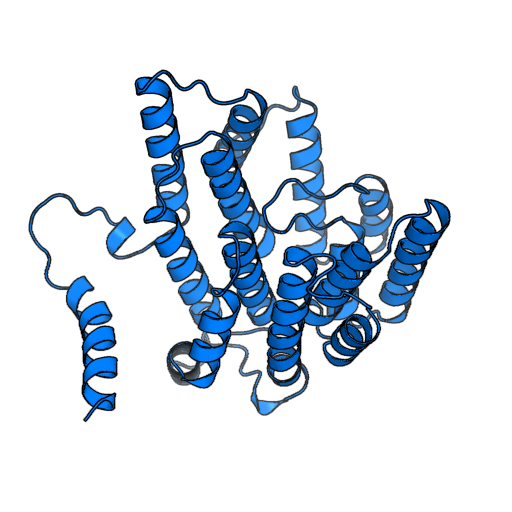.255 -9.429 -4.618 1.00 87.38 185 THR A CA 1
ATOM 1442 C C . THR A 1 185 ? 17.400 -10.781 -3.921 1.00 87.38 185 THR A C 1
ATOM 1444 O O . THR A 1 185 ? 16.470 -11.594 -3.914 1.00 87.38 185 THR A O 1
ATOM 1447 N N . GLN A 1 186 ? 18.563 -11.029 -3.317 1.00 85.44 186 GLN A N 1
ATOM 1448 C CA . GLN A 1 186 ? 18.843 -12.260 -2.576 1.00 85.44 186 GLN A CA 1
ATOM 1449 C C . GLN A 1 186 ? 18.308 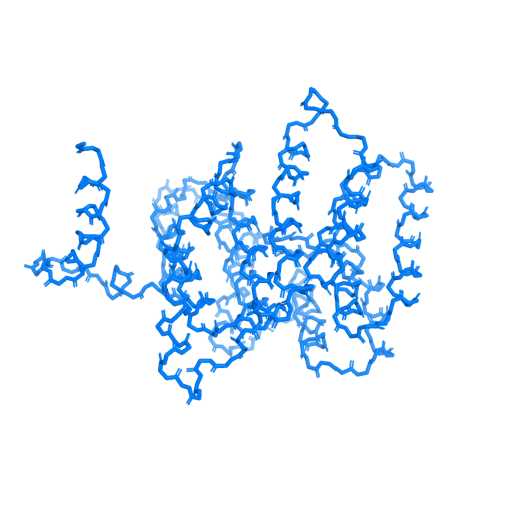-12.146 -1.143 1.00 85.44 186 GLN A C 1
ATOM 1451 O O . GLN A 1 186 ? 18.945 -11.570 -0.263 1.00 85.44 186 GLN A O 1
ATOM 1456 N N . ILE A 1 187 ? 17.107 -12.680 -0.932 1.00 83.94 187 ILE A N 1
ATOM 1457 C CA . ILE A 1 187 ? 16.489 -12.861 0.383 1.00 83.94 187 ILE A CA 1
ATOM 1458 C C . ILE A 1 187 ? 16.220 -14.351 0.532 1.00 83.94 187 ILE A C 1
ATOM 1460 O O . ILE A 1 187 ? 15.533 -14.933 -0.309 1.00 83.94 187 ILE A O 1
ATOM 1464 N N . ASP A 1 188 ? 16.785 -14.938 1.579 1.00 77.81 188 ASP A N 1
ATOM 1465 C CA . ASP A 1 188 ? 16.556 -16.327 1.958 1.00 77.81 188 ASP A CA 1
ATOM 1466 C C . ASP A 1 188 ? 15.483 -16.390 3.053 1.00 77.81 188 ASP A C 1
ATOM 1468 O O . ASP A 1 188 ? 15.503 -15.583 3.987 1.00 77.81 188 ASP A O 1
ATOM 1472 N N . GLU A 1 189 ? 14.564 -17.347 2.955 1.00 78.69 189 GLU A N 1
ATOM 1473 C CA . GLU A 1 189 ? 13.476 -17.548 3.920 1.00 78.69 189 GLU A CA 1
ATOM 1474 C C . GLU A 1 189 ? 14.019 -17.784 5.336 1.00 78.69 189 GLU A C 1
ATOM 1476 O O . GLU A 1 189 ? 13.472 -17.266 6.309 1.00 78.69 189 GLU A O 1
ATOM 1481 N N . PHE A 1 190 ? 15.151 -18.486 5.448 1.00 79.69 190 PHE A N 1
ATOM 1482 C CA . PHE A 1 190 ? 15.812 -18.741 6.730 1.00 79.69 190 PHE A CA 1
ATOM 1483 C C . PHE A 1 190 ? 16.490 -17.503 7.323 1.00 79.69 190 PHE A C 1
ATOM 1485 O O . PHE A 1 190 ? 16.751 -17.466 8.526 1.00 79.69 190 PHE A O 1
ATOM 1492 N N . SER A 1 191 ? 16.799 -16.504 6.490 1.00 76.88 191 SER A N 1
ATOM 1493 C CA . SER A 1 191 ? 17.464 -15.272 6.923 1.00 76.88 191 SER A CA 1
ATOM 1494 C C . SER A 1 191 ? 16.482 -14.235 7.462 1.00 76.88 191 SER A C 1
ATOM 1496 O O . SER A 1 191 ? 16.781 -13.582 8.459 1.00 76.88 191 SER A O 1
ATOM 1498 N N . ASP A 1 192 ? 15.314 -14.098 6.826 1.00 85.88 192 ASP A N 1
ATOM 1499 C CA . ASP A 1 192 ? 14.253 -13.187 7.253 1.00 85.88 192 ASP A CA 1
ATOM 1500 C C . ASP A 1 192 ? 12.913 -13.581 6.606 1.00 85.88 192 ASP A C 1
ATOM 1502 O O . ASP A 1 192 ? 12.655 -13.304 5.429 1.00 85.88 192 ASP A O 1
ATOM 1506 N N . ILE A 1 193 ? 12.037 -14.204 7.398 1.00 87.94 193 ILE A N 1
ATOM 1507 C CA . ILE A 1 193 ? 10.722 -14.665 6.936 1.00 87.94 193 ILE A CA 1
ATOM 1508 C C . ILE A 1 193 ? 9.796 -13.511 6.525 1.00 87.94 193 ILE A C 1
ATOM 1510 O O . ILE A 1 193 ? 8.977 -13.677 5.616 1.00 87.94 193 ILE A O 1
ATOM 1514 N N . HIS A 1 194 ? 9.925 -12.328 7.138 1.00 88.56 194 HIS A N 1
ATOM 1515 C CA . HIS A 1 194 ? 9.089 -11.176 6.797 1.00 88.56 194 HIS A CA 1
ATOM 1516 C C . HIS A 1 194 ? 9.493 -10.608 5.440 1.00 88.56 194 HIS A C 1
ATOM 1518 O O . HIS A 1 194 ? 8.631 -10.429 4.579 1.00 88.56 194 HIS A O 1
ATOM 1524 N N . LEU A 1 195 ? 10.792 -10.390 5.207 1.00 90.56 195 LEU A N 1
ATOM 1525 C CA . LEU A 1 195 ? 11.284 -9.919 3.908 1.00 90.56 195 LEU A CA 1
ATOM 1526 C C . LEU A 1 195 ? 11.036 -10.945 2.800 1.00 90.56 195 LEU A C 1
ATOM 1528 O O . LEU A 1 195 ? 10.714 -10.565 1.673 1.00 90.56 195 LEU A O 1
ATOM 1532 N N . PHE A 1 196 ? 11.156 -12.239 3.104 1.00 92.19 196 PHE A N 1
ATOM 1533 C CA . PHE A 1 196 ? 10.839 -13.299 2.152 1.00 92.19 196 PHE A CA 1
ATOM 1534 C C . PHE A 1 196 ? 9.356 -13.277 1.764 1.00 92.19 196 PHE A C 1
ATOM 1536 O O . PHE A 1 196 ? 9.021 -13.256 0.577 1.00 92.19 196 PHE A O 1
ATOM 1543 N N . THR A 1 197 ? 8.464 -13.191 2.754 1.00 92.12 197 THR A N 1
ATOM 1544 C CA . THR A 1 197 ? 7.017 -13.112 2.517 1.00 92.12 197 THR A CA 1
ATOM 1545 C C . THR A 1 197 ? 6.643 -11.833 1.767 1.00 92.12 197 THR A C 1
ATOM 1547 O O . THR A 1 197 ? 5.815 -11.857 0.857 1.00 92.12 197 THR A O 1
ATOM 1550 N N . GLU A 1 198 ? 7.265 -10.700 2.093 1.00 92.75 198 GLU A N 1
ATOM 1551 C CA . GLU A 1 198 ? 7.061 -9.436 1.382 1.00 92.75 198 GLU A CA 1
ATOM 1552 C C . GLU A 1 198 ? 7.521 -9.536 -0.080 1.00 92.75 198 GLU A C 1
ATOM 1554 O O . GLU A 1 198 ? 6.787 -9.123 -0.978 1.00 92.75 198 GLU A O 1
ATOM 1559 N N . LYS A 1 199 ? 8.679 -10.157 -0.346 1.00 94.50 199 LYS A N 1
ATOM 1560 C CA . LYS A 1 199 ? 9.149 -10.443 -1.710 1.00 94.50 199 LYS A CA 1
ATOM 1561 C C . LYS A 1 199 ? 8.149 -11.306 -2.478 1.00 94.50 199 LYS A C 1
ATOM 1563 O O . LYS A 1 199 ? 7.828 -10.978 -3.618 1.00 94.50 199 LYS A O 1
ATOM 1568 N N . HIS A 1 200 ? 7.666 -12.390 -1.872 1.00 94.00 200 HIS A N 1
ATOM 1569 C CA . HIS A 1 200 ? 6.708 -13.296 -2.503 1.00 94.00 200 HIS A CA 1
ATOM 1570 C C . HIS A 1 200 ? 5.398 -12.575 -2.862 1.00 94.00 200 HIS A C 1
ATOM 1572 O O . HIS A 1 200 ? 4.977 -12.605 -4.014 1.00 94.00 200 HIS A O 1
ATOM 1578 N N . ASN A 1 201 ? 4.820 -11.812 -1.933 1.00 94.62 201 ASN A N 1
ATOM 1579 C CA . ASN A 1 201 ? 3.607 -11.032 -2.199 1.00 94.62 201 ASN A CA 1
ATOM 1580 C C . ASN A 1 201 ? 3.810 -9.959 -3.280 1.00 94.62 201 ASN A C 1
ATOM 1582 O O . ASN A 1 201 ? 2.923 -9.715 -4.098 1.00 94.62 201 ASN A O 1
ATOM 1586 N N . LEU A 1 202 ? 4.987 -9.327 -3.326 1.00 95.62 202 LEU A N 1
ATOM 1587 C CA . LEU A 1 202 ? 5.325 -8.395 -4.401 1.00 95.62 202 LEU A CA 1
ATOM 1588 C C . LEU A 1 202 ? 5.470 -9.100 -5.760 1.00 95.62 202 LEU A C 1
ATOM 1590 O O . LEU A 1 202 ? 5.141 -8.494 -6.775 1.00 95.62 202 LEU A O 1
ATOM 1594 N N . MET A 1 203 ? 5.904 -10.364 -5.810 1.00 95.69 203 MET A N 1
ATOM 1595 C CA . MET A 1 203 ? 5.914 -11.155 -7.051 1.00 95.69 203 MET A CA 1
ATOM 1596 C C . MET A 1 203 ? 4.491 -11.436 -7.555 1.00 95.69 203 MET A C 1
ATOM 1598 O O . MET A 1 203 ? 4.232 -11.287 -8.753 1.00 95.69 203 MET A O 1
ATOM 1602 N N . GLU A 1 204 ? 3.564 -11.778 -6.656 1.00 95.06 204 GLU A N 1
ATOM 1603 C CA . GLU A 1 204 ? 2.143 -11.970 -6.986 1.00 95.06 204 GLU A CA 1
ATOM 1604 C C . GLU A 1 204 ? 1.523 -10.672 -7.533 1.00 95.06 204 GLU A C 1
ATOM 1606 O O . GLU A 1 204 ? 0.952 -10.650 -8.628 1.00 95.06 204 GLU A O 1
ATOM 1611 N N . LEU A 1 205 ? 1.740 -9.547 -6.839 1.00 95.25 205 LEU A N 1
ATOM 1612 C CA . LEU A 1 205 ? 1.315 -8.221 -7.307 1.00 95.25 205 LEU A CA 1
ATOM 1613 C C . LEU A 1 205 ? 1.960 -7.844 -8.646 1.00 95.25 205 LEU A C 1
ATOM 1615 O O . LEU A 1 205 ? 1.288 -7.302 -9.520 1.00 95.25 205 LEU A O 1
ATOM 1619 N N . GLY A 1 206 ? 3.247 -8.142 -8.836 1.00 95.75 206 GLY A N 1
ATOM 1620 C CA . GLY A 1 206 ? 3.962 -7.885 -10.085 1.00 95.75 206 GLY A CA 1
ATOM 1621 C C . GLY A 1 206 ? 3.390 -8.675 -11.261 1.00 95.75 206 GLY A C 1
ATOM 1622 O O . GLY A 1 206 ? 3.291 -8.148 -12.370 1.00 95.75 206 GLY A O 1
ATOM 1623 N N . THR A 1 207 ? 2.951 -9.910 -11.019 1.00 93.38 207 THR A N 1
ATOM 1624 C CA . THR A 1 207 ? 2.281 -10.739 -12.027 1.00 93.38 207 THR A CA 1
ATOM 1625 C C . THR A 1 207 ? 0.932 -10.144 -12.419 1.00 93.38 207 THR A C 1
ATOM 1627 O O . THR A 1 207 ? 0.674 -9.968 -13.611 1.00 93.38 207 THR A O 1
ATOM 1630 N N . ALA A 1 208 ? 0.116 -9.738 -11.442 1.00 92.25 208 ALA A N 1
ATOM 1631 C CA . ALA A 1 208 ? -1.145 -9.043 -11.702 1.00 92.25 208 ALA A CA 1
ATOM 1632 C C . ALA A 1 208 ? -0.930 -7.715 -12.455 1.00 92.25 208 ALA A C 1
ATOM 1634 O O . ALA A 1 208 ? -1.637 -7.408 -13.416 1.00 92.25 208 ALA A O 1
ATOM 1635 N N . ALA A 1 209 ? 0.097 -6.953 -12.075 1.00 93.88 209 ALA A N 1
ATOM 1636 C CA . ALA A 1 209 ? 0.443 -5.677 -12.690 1.00 93.88 209 ALA A CA 1
ATOM 1637 C C . ALA A 1 209 ? 0.830 -5.808 -14.172 1.00 93.88 209 ALA A C 1
ATOM 1639 O O . ALA A 1 209 ? 0.516 -4.914 -14.958 1.00 93.88 209 ALA A O 1
ATOM 1640 N N . LYS A 1 210 ? 1.467 -6.914 -14.591 1.00 92.75 210 LYS A N 1
ATOM 1641 C CA . LYS A 1 210 ? 1.741 -7.164 -16.019 1.00 92.75 210 LYS A CA 1
ATOM 1642 C C . LYS A 1 210 ? 0.456 -7.188 -16.833 1.00 92.75 210 LYS A C 1
ATOM 1644 O O . LYS A 1 210 ? 0.394 -6.515 -17.854 1.00 92.75 210 LYS A O 1
ATOM 1649 N N . THR A 1 211 ? -0.552 -7.918 -16.369 1.00 88.38 211 THR A N 1
ATOM 1650 C CA . THR A 1 211 ? -1.863 -7.956 -17.022 1.00 88.38 211 THR A CA 1
ATOM 1651 C C . THR A 1 211 ? -2.500 -6.568 -17.011 1.00 88.38 211 THR A C 1
ATOM 1653 O O . THR A 1 211 ? -2.863 -6.045 -18.052 1.00 88.38 211 THR A O 1
ATOM 1656 N N . LEU A 1 212 ? -2.541 -5.898 -15.860 1.00 88.00 212 LEU A N 1
ATOM 1657 C CA . LEU A 1 212 ? -3.233 -4.611 -15.734 1.00 88.00 212 LEU A CA 1
ATOM 1658 C C . LEU A 1 212 ? -2.631 -3.466 -16.568 1.00 88.00 212 LEU A C 1
ATOM 1660 O O . LEU A 1 212 ? -3.378 -2.626 -17.069 1.00 88.00 212 LEU A O 1
ATOM 1664 N N . PHE A 1 213 ? -1.303 -3.399 -16.699 1.00 88.19 213 PHE A N 1
ATOM 1665 C CA . PHE A 1 213 ? -0.629 -2.298 -17.397 1.00 88.19 213 PHE A CA 1
ATOM 1666 C C . PHE A 1 213 ? -0.210 -2.620 -18.831 1.00 88.19 213 PHE A C 1
ATOM 1668 O O . PHE A 1 213 ? -0.118 -1.698 -19.642 1.00 88.19 213 PHE A O 1
ATOM 1675 N N . LEU A 1 214 ? 0.098 -3.883 -19.143 1.00 83.38 214 LEU A N 1
ATOM 1676 C CA . LEU A 1 214 ? 0.689 -4.261 -20.431 1.00 83.38 214 LEU A CA 1
ATOM 1677 C C . LEU A 1 214 ? -0.298 -4.958 -21.371 1.00 83.38 214 LEU A C 1
ATOM 1679 O O . LEU A 1 214 ? 0.021 -5.086 -22.552 1.00 83.38 214 LEU A O 1
ATOM 1683 N N . ASP A 1 215 ? -1.464 -5.390 -20.884 1.00 79.12 215 ASP A N 1
ATOM 1684 C CA . ASP A 1 215 ? -2.533 -5.926 -21.727 1.00 79.12 215 ASP A CA 1
ATOM 1685 C C . ASP A 1 215 ? -3.555 -4.823 -22.083 1.00 79.12 215 ASP A C 1
ATOM 1687 O O . ASP A 1 215 ? -4.262 -4.321 -21.201 1.00 79.12 215 ASP A O 1
ATOM 1691 N N . PRO A 1 216 ? -3.667 -4.436 -23.369 1.00 63.81 216 PRO A N 1
ATOM 1692 C CA . PRO A 1 216 ? -4.628 -3.437 -23.830 1.00 63.81 216 PRO A CA 1
ATOM 1693 C C . PRO A 1 216 ? -6.094 -3.799 -23.554 1.00 63.81 216 PRO A C 1
ATOM 1695 O O . PRO A 1 216 ? -6.922 -2.896 -23.434 1.00 63.81 216 PRO A O 1
ATOM 1698 N N . GLU A 1 217 ? -6.428 -5.090 -23.463 1.00 66.62 217 GLU A N 1
ATOM 1699 C CA . GLU A 1 217 ? -7.806 -5.563 -23.270 1.00 66.62 217 GLU A CA 1
ATOM 1700 C C . GLU A 1 217 ? -8.241 -5.530 -21.798 1.00 66.62 217 GLU A C 1
ATOM 1702 O O . GLU A 1 217 ? -9.425 -5.383 -21.491 1.00 66.62 217 GLU A O 1
ATOM 1707 N N . SER A 1 218 ? -7.277 -5.586 -20.878 1.00 64.88 218 SER A N 1
ATOM 1708 C CA . SER A 1 218 ? -7.509 -5.594 -19.429 1.00 64.88 218 SER A CA 1
ATOM 1709 C C . SER A 1 218 ? -7.875 -4.213 -18.859 1.00 64.88 218 SER A C 1
ATOM 1711 O O . SER A 1 218 ? -8.427 -4.099 -17.763 1.00 64.88 218 SER A O 1
ATOM 1713 N N . ALA A 1 219 ? -7.616 -3.139 -19.607 1.00 55.75 219 ALA A N 1
ATOM 1714 C CA . ALA A 1 219 ? -7.781 -1.762 -19.161 1.00 55.75 219 ALA A CA 1
ATOM 1715 C C . ALA A 1 219 ? -9.127 -1.143 -19.594 1.00 55.75 219 ALA A C 1
ATOM 1717 O O . ALA A 1 219 ? -9.166 -0.153 -20.326 1.00 55.75 219 ALA A O 1
ATOM 1718 N N . THR A 1 220 ? -10.268 -1.669 -19.135 1.00 56.69 220 THR A N 1
ATOM 1719 C CA . THR A 1 220 ? -11.568 -1.002 -19.362 1.00 56.69 220 THR A CA 1
ATOM 1720 C C . THR A 1 220 ? -11.815 0.075 -18.299 1.00 56.69 220 THR A C 1
ATOM 1722 O O . THR A 1 220 ? -12.349 -0.191 -17.222 1.00 56.69 220 THR A O 1
ATOM 1725 N N . LYS A 1 221 ? -11.383 1.307 -18.592 1.00 58.78 221 LYS A N 1
ATOM 1726 C CA . LYS A 1 221 ? -11.111 2.355 -17.587 1.00 58.78 221 LYS A CA 1
ATOM 1727 C C . LYS A 1 221 ? -12.283 3.229 -17.125 1.00 58.78 221 LYS A C 1
ATOM 1729 O O . LYS A 1 221 ? -12.056 4.183 -16.384 1.00 58.78 221 LYS A O 1
ATOM 1734 N N . ASN A 1 222 ? -13.538 2.983 -17.513 1.00 60.69 222 ASN A N 1
ATOM 1735 C CA . ASN A 1 222 ? -14.614 3.863 -17.035 1.00 60.69 222 ASN A CA 1
ATOM 1736 C C . ASN A 1 222 ? -15.987 3.202 -16.900 1.00 60.69 222 ASN A C 1
ATOM 1738 O O . ASN A 1 222 ? -16.791 3.152 -17.827 1.00 60.69 222 ASN A O 1
ATOM 1742 N N . CYS A 1 223 ? -16.307 2.794 -15.679 1.00 66.81 223 CYS A N 1
ATOM 1743 C CA . CYS A 1 223 ? -17.628 2.287 -15.325 1.00 66.81 223 CYS A CA 1
ATOM 1744 C C . CYS A 1 223 ? -18.716 3.364 -15.186 1.00 66.81 223 CYS A C 1
ATOM 1746 O O . CYS A 1 223 ? -19.869 3.012 -14.959 1.00 66.81 223 CYS A O 1
ATOM 1748 N N . LYS A 1 224 ? -18.398 4.661 -15.336 1.00 65.75 224 LYS A N 1
ATOM 1749 C CA . LYS A 1 224 ? -19.415 5.731 -15.338 1.00 65.75 224 LYS A CA 1
ATOM 1750 C C . LYS A 1 224 ? -20.132 5.881 -16.684 1.00 65.75 224 LYS A C 1
ATOM 1752 O O . LYS A 1 224 ? -21.137 6.578 -16.744 1.00 65.75 224 LYS A O 1
ATOM 1757 N N . GLN A 1 225 ? -19.610 5.273 -17.752 1.00 65.75 225 GLN A N 1
ATOM 1758 C CA . GLN A 1 225 ? -20.127 5.444 -19.116 1.00 65.75 225 GLN A CA 1
ATOM 1759 C C . GLN A 1 225 ? -21.030 4.291 -19.579 1.00 65.75 225 GLN A C 1
ATOM 1761 O O . GLN A 1 225 ? -21.961 4.534 -20.339 1.00 65.75 225 GLN A O 1
ATOM 1766 N N . ASP A 1 226 ? -20.799 3.060 -19.108 1.00 70.31 226 ASP A N 1
ATOM 1767 C CA . ASP A 1 226 ? -21.615 1.891 -19.458 1.00 70.31 226 ASP A CA 1
ATOM 1768 C C . ASP A 1 226 ? -21.811 0.981 -18.235 1.00 70.31 226 ASP A C 1
ATOM 1770 O O . ASP A 1 226 ? -20.851 0.522 -17.608 1.00 70.31 226 ASP A O 1
ATOM 1774 N N . SER A 1 227 ? -23.074 0.671 -17.931 1.00 74.62 227 SER A N 1
ATOM 1775 C CA . SER A 1 227 ? -23.468 -0.307 -16.909 1.00 74.62 227 SER A CA 1
ATOM 1776 C C . SER A 1 227 ? -22.804 -1.681 -17.089 1.00 74.62 227 SER A C 1
ATOM 1778 O O . SER A 1 227 ? -22.508 -2.350 -16.100 1.00 74.62 227 SER A O 1
ATOM 1780 N N . ARG A 1 228 ? -22.482 -2.085 -18.326 1.00 76.56 228 ARG A N 1
ATOM 1781 C CA . ARG A 1 228 ? -21.764 -3.334 -18.621 1.00 76.56 228 ARG A CA 1
ATOM 1782 C C . ARG A 1 228 ? -20.340 -3.326 -18.077 1.00 76.56 228 ARG A C 1
ATOM 1784 O O . ARG A 1 228 ? -19.884 -4.358 -17.596 1.00 76.56 228 ARG A O 1
ATOM 1791 N N . HIS A 1 229 ? -19.662 -2.178 -18.069 1.00 76.06 229 HIS A N 1
ATOM 1792 C CA . HIS A 1 229 ? -18.344 -2.058 -17.439 1.00 76.06 229 HIS A CA 1
ATOM 1793 C C . HIS A 1 229 ? -18.437 -2.127 -15.912 1.00 76.06 229 HIS A C 1
ATOM 1795 O O . HIS A 1 229 ? -17.561 -2.720 -15.282 1.00 76.06 229 HIS A O 1
ATOM 1801 N N . ALA A 1 230 ? -19.500 -1.582 -15.307 1.00 76.31 230 ALA A N 1
ATOM 1802 C CA . ALA A 1 230 ? -19.739 -1.735 -13.871 1.00 76.31 230 ALA A CA 1
ATOM 1803 C C . ALA A 1 230 ? -19.974 -3.209 -13.500 1.00 76.31 230 ALA A C 1
ATOM 1805 O O . ALA A 1 230 ? -19.299 -3.720 -12.610 1.00 76.31 230 ALA A O 1
ATOM 1806 N N . ILE A 1 231 ? -20.846 -3.912 -14.235 1.00 81.00 231 ILE A N 1
ATOM 1807 C CA . ILE A 1 231 ? -21.096 -5.349 -14.042 1.00 81.00 231 ILE A CA 1
ATOM 1808 C C . ILE A 1 231 ? -19.803 -6.143 -14.232 1.00 81.00 231 ILE A C 1
ATOM 1810 O O . ILE A 1 231 ? -19.426 -6.893 -13.341 1.00 81.00 231 ILE A O 1
ATOM 1814 N N . SER A 1 232 ? -19.072 -5.920 -15.329 1.00 81.31 232 SER A N 1
ATOM 1815 C CA . SER A 1 232 ? -17.792 -6.589 -15.588 1.00 81.31 232 SER A CA 1
ATOM 1816 C C . SER A 1 232 ? -16.760 -6.340 -14.484 1.00 81.31 232 SER A C 1
ATOM 1818 O O . SER A 1 232 ? -16.032 -7.259 -14.125 1.00 81.31 232 SER A O 1
ATOM 1820 N N . SER A 1 233 ? -16.706 -5.132 -13.911 1.00 81.56 233 SER A N 1
ATOM 1821 C CA . SER A 1 233 ? -15.800 -4.820 -12.794 1.00 81.56 233 SER A CA 1
ATOM 1822 C C . SER A 1 233 ? -16.159 -5.619 -11.542 1.00 81.56 233 SER A C 1
ATOM 1824 O O . SER A 1 233 ? -15.281 -6.180 -10.894 1.00 81.56 233 SER A O 1
ATOM 1826 N N . VAL A 1 234 ? -17.452 -5.710 -11.218 1.00 83.75 234 VAL A N 1
ATOM 1827 C CA . VAL A 1 234 ? -17.941 -6.502 -10.080 1.00 83.75 234 VAL A CA 1
ATOM 1828 C C . VAL A 1 234 ? -17.698 -7.993 -10.320 1.00 83.75 234 VAL A C 1
ATOM 1830 O O . VAL A 1 234 ? -17.186 -8.684 -9.444 1.00 83.75 234 VAL A O 1
ATOM 1833 N N . THR A 1 235 ? -18.000 -8.496 -11.519 1.00 85.75 235 THR A N 1
ATOM 1834 C CA . THR A 1 235 ? -17.743 -9.892 -11.895 1.00 85.75 235 THR A CA 1
ATOM 1835 C C . THR A 1 235 ? -16.255 -10.224 -11.826 1.00 85.75 235 THR A C 1
ATOM 1837 O O . THR A 1 235 ? -15.903 -11.278 -11.307 1.00 85.75 235 THR A O 1
ATOM 1840 N N . HIS A 1 236 ? -15.377 -9.329 -12.288 1.00 86.25 236 HIS A N 1
ATOM 1841 C CA . HIS A 1 236 ? -13.933 -9.507 -12.161 1.00 86.25 236 HIS A CA 1
ATOM 1842 C C . HIS A 1 236 ? -13.496 -9.534 -10.694 1.00 86.25 236 HIS A C 1
ATOM 1844 O O . HIS A 1 236 ? -12.737 -10.422 -10.309 1.00 86.25 236 HIS A O 1
ATOM 1850 N N . TYR A 1 237 ? -14.028 -8.634 -9.859 1.00 88.00 237 TYR A N 1
ATOM 1851 C CA . TYR A 1 237 ? -13.723 -8.613 -8.429 1.00 88.00 237 TYR A CA 1
ATOM 1852 C C . TYR A 1 237 ? -14.009 -9.968 -7.765 1.00 88.00 237 TYR A C 1
ATOM 1854 O O . TYR A 1 237 ? -13.191 -10.463 -6.995 1.00 88.00 237 TYR A O 1
ATOM 1862 N N . PHE A 1 238 ? -15.126 -10.610 -8.105 1.00 89.94 238 PHE A N 1
ATOM 1863 C CA . PHE A 1 238 ? -15.501 -11.926 -7.571 1.00 89.94 238 PHE A CA 1
ATOM 1864 C C . PHE A 1 238 ? -15.006 -13.117 -8.406 1.00 89.94 238 PHE A C 1
ATOM 1866 O O . PHE A 1 238 ? -15.374 -14.257 -8.123 1.00 89.94 238 PHE A O 1
ATOM 1873 N N . SER A 1 239 ? -14.186 -12.883 -9.433 1.00 89.38 239 SER A N 1
ATOM 1874 C CA . SER A 1 239 ? -13.640 -13.956 -10.264 1.00 89.38 239 SER A CA 1
ATOM 1875 C C . SER A 1 239 ? -12.613 -14.787 -9.495 1.00 89.38 239 SER A C 1
ATOM 1877 O O . SER A 1 239 ? -11.886 -14.267 -8.650 1.00 89.38 239 SER A O 1
ATOM 1879 N N . GLU A 1 240 ? -12.528 -16.079 -9.812 1.00 92.50 240 GLU A N 1
ATOM 1880 C CA . GLU A 1 240 ? -11.583 -16.999 -9.169 1.00 92.50 240 GLU A CA 1
ATOM 1881 C C . GLU A 1 240 ? -10.125 -16.504 -9.229 1.00 92.50 240 GLU A C 1
ATOM 1883 O O . GLU A 1 240 ? -9.513 -16.439 -8.166 1.00 92.50 240 GLU A O 1
ATOM 1888 N N . PRO A 1 241 ? -9.582 -16.038 -10.376 1.00 89.31 241 PRO A N 1
ATOM 1889 C CA . PRO A 1 241 ? -8.202 -15.553 -10.426 1.00 89.31 241 PRO A CA 1
ATOM 1890 C C . PRO A 1 241 ? -7.933 -14.383 -9.473 1.00 89.31 241 PRO A C 1
ATOM 1892 O O . PRO A 1 241 ? -6.892 -14.339 -8.821 1.00 89.31 241 PRO A O 1
ATOM 1895 N N . HIS A 1 242 ? -8.876 -13.442 -9.365 1.00 90.00 242 HIS A N 1
ATOM 1896 C CA . HIS A 1 242 ? -8.726 -12.307 -8.460 1.00 90.00 242 HIS A CA 1
ATOM 1897 C C . HIS A 1 242 ? -8.851 -12.733 -6.994 1.00 90.00 242 HIS A C 1
ATOM 1899 O O . HIS A 1 242 ? -8.062 -12.303 -6.159 1.00 90.00 242 HIS A O 1
ATOM 1905 N N . GLN A 1 243 ? -9.796 -13.617 -6.672 1.00 91.75 243 GLN A N 1
ATOM 1906 C CA . GLN A 1 243 ? -9.957 -14.121 -5.308 1.00 91.75 243 GLN A CA 1
ATOM 1907 C C . GLN A 1 243 ? -8.733 -14.924 -4.846 1.00 91.75 243 GLN A C 1
ATOM 1909 O O . GLN A 1 243 ? -8.308 -14.758 -3.707 1.00 91.75 243 GLN A O 1
ATOM 1914 N N . THR A 1 244 ? -8.113 -15.712 -5.731 1.00 92.25 244 THR A N 1
ATOM 1915 C CA . THR A 1 244 ? -6.847 -16.403 -5.441 1.00 92.25 244 THR A CA 1
ATOM 1916 C C . THR A 1 244 ? -5.715 -15.421 -5.138 1.00 92.25 244 THR A C 1
ATOM 1918 O O . THR A 1 244 ? -4.977 -15.634 -4.178 1.00 92.25 244 THR A O 1
ATOM 1921 N N . LEU A 1 245 ? -5.603 -14.319 -5.892 1.00 92.69 245 LEU A N 1
ATOM 1922 C CA . LEU A 1 245 ? -4.640 -13.257 -5.583 1.00 92.69 245 LEU A CA 1
ATOM 1923 C C . LEU A 1 245 ? -4.906 -12.661 -4.194 1.00 92.69 245 LEU A C 1
ATOM 1925 O O . LEU A 1 245 ? -3.986 -12.549 -3.388 1.00 92.69 245 LEU A O 1
ATOM 1929 N N . LEU A 1 246 ? -6.155 -12.291 -3.892 1.00 93.38 246 LEU A N 1
ATOM 1930 C CA . LEU A 1 246 ? -6.484 -11.693 -2.596 1.00 93.38 246 LEU A CA 1
ATOM 1931 C C . LEU A 1 246 ? -6.193 -12.641 -1.431 1.00 93.38 246 LEU A C 1
ATOM 1933 O O . LEU A 1 246 ? -5.682 -12.189 -0.409 1.00 93.38 246 LEU A O 1
ATOM 1937 N N . GLU A 1 247 ? -6.498 -13.929 -1.583 1.00 91.81 247 GLU A N 1
ATOM 1938 C CA . GLU A 1 247 ? -6.206 -14.963 -0.589 1.00 91.81 247 GLU A CA 1
ATOM 1939 C C . GLU A 1 247 ? -4.699 -15.094 -0.339 1.00 91.81 247 GLU A C 1
ATOM 1941 O O . GLU A 1 247 ? -4.273 -15.080 0.816 1.00 91.81 247 GLU A O 1
ATOM 1946 N N . ALA A 1 248 ? -3.884 -15.127 -1.398 1.00 90.94 248 ALA A N 1
ATOM 1947 C CA . ALA A 1 248 ? -2.428 -15.166 -1.273 1.00 90.94 248 ALA A CA 1
ATOM 1948 C C . ALA A 1 248 ? -1.888 -13.949 -0.502 1.00 90.94 248 ALA A C 1
ATOM 1950 O O . ALA A 1 248 ? -1.094 -14.104 0.421 1.00 90.94 248 ALA A O 1
ATOM 1951 N N . LEU A 1 249 ? -2.391 -12.747 -0.806 1.00 93.44 249 LEU A N 1
ATOM 1952 C CA . LEU A 1 249 ? -1.977 -11.506 -0.143 1.00 93.44 249 LEU A CA 1
ATOM 1953 C C . LEU A 1 249 ? -2.397 -11.417 1.333 1.00 93.44 249 LEU A C 1
ATOM 1955 O O . LEU A 1 249 ? -1.769 -10.678 2.095 1.00 93.44 249 LEU A O 1
ATOM 1959 N N . TRP A 1 250 ? -3.452 -12.136 1.731 1.00 93.06 250 TRP A N 1
ATOM 1960 C CA . TRP A 1 250 ? -3.866 -12.286 3.131 1.00 93.06 250 TRP A CA 1
ATOM 1961 C C . TRP A 1 250 ? -3.051 -13.334 3.895 1.00 93.06 250 TRP A C 1
ATOM 1963 O O . TRP A 1 250 ? -2.997 -13.278 5.123 1.00 93.06 250 TRP A O 1
ATOM 1973 N N . ASN A 1 251 ? -2.433 -14.288 3.198 1.00 89.38 251 ASN A N 1
ATOM 1974 C CA . ASN A 1 251 ? -1.692 -15.385 3.808 1.00 89.38 251 ASN A CA 1
ATOM 1975 C C . ASN A 1 251 ? -0.273 -14.945 4.209 1.00 89.38 251 ASN A C 1
ATOM 1977 O O . ASN A 1 251 ? 0.711 -15.229 3.525 1.00 89.38 251 ASN A O 1
ATOM 1981 N N . THR A 1 252 ? -0.172 -14.213 5.319 1.00 90.56 252 THR A N 1
ATOM 1982 C CA . THR A 1 252 ? 1.081 -13.636 5.831 1.00 90.56 252 THR A CA 1
ATOM 1983 C C . THR A 1 252 ? 1.296 -13.962 7.313 1.00 90.56 252 THR A C 1
ATOM 1985 O O . THR A 1 252 ? 0.325 -14.205 8.031 1.00 90.56 252 THR A O 1
ATOM 1988 N N . PRO A 1 253 ? 2.551 -13.949 7.814 1.00 85.75 253 PRO A N 1
ATOM 1989 C CA . PRO A 1 253 ? 2.852 -14.284 9.210 1.00 85.75 253 PRO A CA 1
ATOM 1990 C C . PRO A 1 253 ? 2.314 -13.257 10.216 1.00 85.75 253 PRO A C 1
ATOM 1992 O O . PRO A 1 253 ? 2.105 -13.591 11.379 1.00 85.75 253 PRO A O 1
ATOM 1995 N N . ASP A 1 254 ? 2.081 -12.015 9.785 1.00 86.94 254 ASP A N 1
ATOM 1996 C CA . ASP A 1 254 ? 1.503 -10.957 10.608 1.00 86.94 254 ASP A CA 1
ATOM 1997 C C . ASP A 1 254 ? 0.396 -10.194 9.864 1.00 86.94 254 ASP A C 1
ATOM 1999 O O . ASP A 1 254 ? 0.399 -10.082 8.634 1.00 86.94 254 ASP A O 1
ATOM 2003 N N . ILE A 1 255 ? -0.564 -9.669 10.630 1.00 89.88 255 ILE A N 1
ATOM 2004 C CA . ILE A 1 255 ? -1.756 -8.989 10.104 1.00 89.88 255 ILE A CA 1
ATOM 2005 C C . ILE A 1 255 ? -1.436 -7.641 9.442 1.00 89.88 255 ILE A C 1
ATOM 2007 O O . ILE A 1 255 ? -2.141 -7.222 8.523 1.00 89.88 255 ILE A O 1
ATOM 2011 N N . ASN A 1 256 ? -0.362 -6.967 9.864 1.00 91.31 256 ASN A N 1
ATOM 2012 C CA . ASN A 1 256 ? 0.011 -5.663 9.319 1.00 91.31 256 ASN A CA 1
ATOM 2013 C C . ASN A 1 256 ? 0.522 -5.806 7.886 1.00 91.31 256 ASN A C 1
ATOM 2015 O O . ASN A 1 256 ? 0.147 -5.017 7.017 1.00 91.31 256 ASN A O 1
ATOM 2019 N N . LEU A 1 257 ? 1.341 -6.827 7.625 1.00 92.06 257 LEU A N 1
ATOM 2020 C CA . LEU A 1 257 ? 1.780 -7.171 6.279 1.00 92.06 257 LEU A CA 1
ATOM 2021 C C . LEU A 1 257 ? 0.585 -7.539 5.394 1.00 92.06 257 LEU A C 1
ATOM 2023 O O . LEU A 1 257 ? 0.524 -7.095 4.248 1.00 92.06 257 LEU A O 1
ATOM 2027 N N . ALA A 1 258 ? -0.402 -8.247 5.945 1.00 94.25 258 ALA A N 1
ATOM 2028 C CA . ALA A 1 258 ? -1.641 -8.568 5.246 1.00 94.25 258 ALA A CA 1
ATOM 2029 C C . ALA A 1 258 ? -2.384 -7.289 4.811 1.00 94.25 258 ALA A C 1
ATOM 2031 O O . ALA A 1 258 ? -2.645 -7.088 3.625 1.00 94.25 258 ALA A O 1
ATOM 2032 N N . TRP A 1 259 ? -2.643 -6.356 5.736 1.00 95.62 259 TRP A N 1
ATOM 2033 C CA . TRP A 1 259 ? -3.277 -5.072 5.403 1.00 95.62 259 TRP A CA 1
ATOM 2034 C C . TRP A 1 259 ? -2.462 -4.254 4.398 1.00 95.62 259 TRP A C 1
ATOM 2036 O O . TRP A 1 259 ? -3.024 -3.690 3.458 1.00 95.62 259 TRP A O 1
ATOM 2046 N N . LYS A 1 260 ? -1.136 -4.217 4.555 1.00 95.88 260 LYS A N 1
ATOM 2047 C CA . LYS A 1 260 ? -0.221 -3.535 3.632 1.00 95.88 260 LYS A CA 1
ATOM 2048 C C . LYS A 1 260 ? -0.324 -4.107 2.217 1.00 95.88 260 LYS A C 1
ATOM 2050 O O . LYS A 1 260 ? -0.385 -3.346 1.254 1.00 95.88 260 LYS A O 1
ATOM 2055 N N . ASN A 1 261 ? -0.376 -5.428 2.075 1.00 95.62 261 ASN A N 1
ATOM 2056 C CA . ASN A 1 261 ? -0.521 -6.093 0.782 1.00 95.62 261 ASN A CA 1
ATOM 2057 C C . ASN A 1 261 ? -1.866 -5.782 0.123 1.00 95.62 261 ASN A C 1
ATOM 2059 O O . ASN A 1 261 ? -1.910 -5.475 -1.068 1.00 95.62 261 ASN A O 1
ATOM 2063 N N . GLN A 1 262 ? -2.950 -5.791 0.899 1.00 96.00 262 GLN A N 1
ATOM 2064 C CA . GLN A 1 262 ? -4.283 -5.446 0.400 1.00 96.00 262 GLN A CA 1
ATOM 2065 C C . GLN A 1 262 ? -4.380 -3.979 -0.033 1.00 96.00 262 GLN A C 1
ATOM 2067 O O . GLN A 1 262 ? -5.020 -3.682 -1.042 1.00 96.00 262 GLN A O 1
ATOM 2072 N N . LEU A 1 263 ? -3.713 -3.064 0.679 1.00 96.56 263 LEU A N 1
ATOM 2073 C CA . LEU A 1 263 ? -3.585 -1.669 0.254 1.00 96.56 263 LEU A CA 1
ATOM 2074 C C . LEU A 1 263 ? -2.760 -1.531 -1.027 1.00 96.56 263 LEU A C 1
ATOM 2076 O O . LEU A 1 263 ? -3.175 -0.811 -1.930 1.00 96.56 263 LEU A O 1
ATOM 2080 N N . ASN A 1 264 ? -1.633 -2.240 -1.145 1.00 96.81 264 ASN A N 1
ATOM 2081 C CA . ASN A 1 264 ? -0.840 -2.244 -2.378 1.00 96.81 264 ASN A CA 1
ATOM 2082 C C . ASN A 1 264 ? -1.663 -2.755 -3.569 1.00 96.81 264 ASN A C 1
ATOM 2084 O O . ASN A 1 264 ? -1.559 -2.192 -4.654 1.00 96.81 264 ASN A O 1
ATOM 2088 N N . ALA A 1 265 ? -2.511 -3.771 -3.375 1.00 95.62 265 ALA A N 1
ATOM 2089 C CA . ALA A 1 265 ? -3.442 -4.221 -4.406 1.00 95.62 265 ALA A CA 1
ATOM 2090 C C . ALA A 1 265 ? -4.421 -3.102 -4.799 1.00 95.62 265 ALA A C 1
ATOM 2092 O O . ALA A 1 265 ? -4.554 -2.796 -5.981 1.00 95.62 265 ALA A O 1
ATOM 2093 N N . ALA A 1 266 ? -5.052 -2.431 -3.829 1.00 95.19 266 ALA A N 1
ATOM 2094 C CA . ALA A 1 266 ? -5.955 -1.310 -4.105 1.00 95.19 266 ALA A CA 1
ATOM 2095 C C . ALA A 1 266 ? -5.273 -0.196 -4.922 1.00 95.19 266 ALA A C 1
ATOM 2097 O O . ALA A 1 266 ? -5.820 0.248 -5.933 1.00 95.19 266 ALA A O 1
ATOM 2098 N N . ILE A 1 267 ? -4.059 0.198 -4.519 1.00 95.06 267 ILE A N 1
ATOM 2099 C CA . ILE A 1 267 ? -3.242 1.205 -5.211 1.00 95.06 267 ILE A CA 1
ATOM 2100 C C . ILE A 1 267 ? -2.876 0.730 -6.618 1.00 95.06 267 ILE A C 1
ATOM 2102 O O . ILE A 1 267 ? -3.006 1.495 -7.568 1.00 95.06 267 ILE A O 1
ATOM 2106 N N . LEU A 1 268 ? -2.481 -0.536 -6.785 1.00 94.81 268 LEU A N 1
ATOM 2107 C CA . LEU A 1 268 ? -2.167 -1.114 -8.091 1.00 94.81 268 LEU A CA 1
ATOM 2108 C C . LEU A 1 268 ? -3.351 -0.979 -9.056 1.00 94.81 268 LEU A C 1
ATOM 2110 O O . LEU A 1 268 ? -3.200 -0.455 -10.160 1.00 94.81 268 LEU A O 1
ATOM 2114 N N . TYR A 1 269 ? -4.539 -1.415 -8.631 1.00 91.88 269 TYR A N 1
ATOM 2115 C CA . TYR A 1 269 ? -5.748 -1.314 -9.446 1.00 91.88 269 TYR A CA 1
ATOM 2116 C C . TYR A 1 269 ? -6.120 0.148 -9.732 1.00 91.88 269 TYR A C 1
ATOM 2118 O O . TYR A 1 269 ? -6.512 0.467 -10.859 1.00 91.88 269 TYR A O 1
ATOM 2126 N N . GLN A 1 270 ? -5.960 1.048 -8.759 1.00 91.12 270 GLN A N 1
ATOM 2127 C CA . GLN A 1 270 ? -6.181 2.483 -8.939 1.00 91.12 270 GLN A CA 1
ATOM 2128 C C . GLN A 1 270 ? -5.228 3.092 -9.973 1.00 91.12 270 GLN A C 1
ATOM 2130 O O . GLN A 1 270 ? -5.684 3.751 -10.909 1.00 91.12 270 GLN A O 1
ATOM 2135 N N . ASN A 1 271 ? -3.931 2.818 -9.859 1.00 91.31 271 ASN A N 1
ATOM 2136 C CA . ASN A 1 271 ? -2.897 3.311 -10.766 1.00 91.31 271 ASN A CA 1
ATOM 2137 C C . ASN A 1 271 ? -3.051 2.740 -12.183 1.00 91.31 271 ASN A C 1
ATOM 2139 O O . ASN A 1 271 ? -2.850 3.454 -13.168 1.00 91.31 271 ASN A O 1
ATOM 2143 N N . ALA A 1 272 ? -3.500 1.488 -12.309 1.00 89.50 272 ALA A N 1
ATOM 2144 C CA . ALA A 1 272 ? -3.861 0.888 -13.594 1.00 89.50 272 ALA A CA 1
ATOM 2145 C C . ALA A 1 272 ? -5.086 1.555 -14.253 1.00 89.50 272 ALA A C 1
ATOM 2147 O O . ALA A 1 272 ? -5.316 1.404 -15.456 1.00 89.50 272 ALA A O 1
ATOM 2148 N N . GLY A 1 273 ? -5.848 2.360 -13.507 1.00 84.44 273 GLY A N 1
ATOM 2149 C CA . GLY A 1 273 ? -7.051 3.036 -13.985 1.00 84.44 273 GLY A CA 1
ATOM 2150 C C . GLY A 1 273 ? -8.294 2.151 -13.938 1.00 84.44 273 GLY A C 1
ATOM 2151 O O . GLY A 1 273 ? -9.174 2.288 -14.787 1.00 84.44 273 GLY A O 1
ATOM 2152 N N . SER A 1 274 ? -8.361 1.234 -12.973 1.00 86.06 274 SER A N 1
ATOM 2153 C CA . SER A 1 274 ? -9.535 0.386 -12.756 1.00 86.06 274 SER A CA 1
ATOM 2154 C C . SER A 1 274 ? -10.758 1.206 -12.345 1.00 86.06 274 SER A C 1
ATOM 2156 O O . SER A 1 274 ? -10.658 2.327 -11.844 1.00 86.06 274 SER A O 1
ATOM 2158 N N . CYS A 1 275 ? -11.944 0.631 -12.539 1.00 84.69 275 CYS A N 1
ATOM 2159 C CA . CYS A 1 275 ? -13.205 1.257 -12.157 1.00 84.69 275 CYS A CA 1
ATOM 2160 C C . CYS A 1 275 ? -13.244 1.634 -10.662 1.00 84.69 275 CYS A C 1
ATOM 2162 O O . CYS A 1 275 ? -12.920 0.824 -9.795 1.00 84.69 275 CYS A O 1
ATOM 2164 N N . SER A 1 276 ? -13.764 2.824 -10.339 1.00 85.06 276 SER A N 1
ATOM 2165 C CA . SER A 1 276 ? -13.905 3.279 -8.948 1.00 85.06 276 SER A CA 1
ATOM 2166 C C . SER A 1 276 ? -14.791 2.366 -8.093 1.00 85.06 276 SER A C 1
ATOM 2168 O O . SER A 1 276 ? -14.552 2.238 -6.901 1.00 85.06 276 SER A O 1
ATOM 2170 N N . LEU A 1 277 ? -15.794 1.701 -8.683 1.00 85.88 277 LEU A N 1
ATOM 2171 C CA . LEU A 1 277 ? -16.616 0.715 -7.970 1.00 85.88 277 LEU A CA 1
ATOM 2172 C C . LEU A 1 277 ? -15.780 -0.478 -7.489 1.00 85.88 277 LEU A C 1
ATOM 2174 O O . LEU A 1 277 ? -15.977 -0.927 -6.367 1.00 85.88 277 LEU A O 1
ATOM 2178 N N . PHE A 1 278 ? -14.839 -0.961 -8.306 1.00 88.12 278 PHE A N 1
ATOM 2179 C CA . PHE A 1 278 ? -13.933 -2.049 -7.931 1.00 88.12 278 PHE A CA 1
ATOM 2180 C C . PHE A 1 278 ? -13.066 -1.643 -6.736 1.00 88.12 278 PHE A C 1
ATOM 2182 O O . PHE A 1 278 ? -12.991 -2.363 -5.744 1.00 88.12 278 PHE A O 1
ATOM 2189 N N . ILE A 1 279 ? -12.459 -0.456 -6.816 1.00 89.88 279 ILE A N 1
ATOM 2190 C CA . ILE A 1 279 ? -11.594 0.077 -5.756 1.00 89.88 279 ILE A CA 1
ATOM 2191 C C . ILE A 1 279 ? -12.404 0.253 -4.464 1.00 89.88 279 ILE A C 1
ATOM 2193 O O . ILE A 1 279 ? -11.974 -0.195 -3.406 1.00 89.88 279 ILE A O 1
ATOM 2197 N N . ASN A 1 280 ? -13.612 0.818 -4.553 1.00 88.56 280 ASN A N 1
ATOM 2198 C CA . ASN A 1 280 ? -14.492 1.007 -3.399 1.00 88.56 280 ASN A CA 1
ATOM 2199 C C . ASN A 1 280 ? -14.911 -0.322 -2.758 1.00 88.56 280 ASN A C 1
ATOM 2201 O O . ASN A 1 280 ? -14.893 -0.427 -1.536 1.00 88.56 280 ASN A O 1
ATOM 2205 N N . LEU A 1 281 ? -15.252 -1.342 -3.556 1.00 89.69 281 LEU A N 1
ATOM 2206 C CA . LEU A 1 281 ? -15.556 -2.681 -3.038 1.00 89.69 281 LEU A CA 1
ATOM 2207 C C . LEU A 1 281 ? -14.371 -3.253 -2.257 1.00 89.69 281 LEU A C 1
ATOM 2209 O O . LEU A 1 281 ? -14.550 -3.763 -1.152 1.00 89.69 281 LEU A O 1
ATOM 2213 N N . HIS A 1 282 ? -13.158 -3.108 -2.794 1.00 92.25 282 HIS A N 1
ATOM 2214 C CA . HIS A 1 282 ? -11.947 -3.564 -2.121 1.00 92.25 282 HIS A CA 1
ATOM 2215 C C . HIS A 1 282 ? -11.703 -2.846 -0.793 1.00 92.25 282 HIS A C 1
ATOM 2217 O O . HIS A 1 282 ? -11.451 -3.485 0.228 1.00 92.25 282 HIS A O 1
ATOM 2223 N N . VAL A 1 283 ? -11.830 -1.517 -0.786 1.00 92.06 283 VAL A N 1
ATOM 2224 C CA . VAL A 1 283 ? -11.672 -0.700 0.425 1.00 92.06 283 VAL A CA 1
ATOM 2225 C C . VAL A 1 283 ? -12.741 -1.034 1.463 1.00 92.06 283 VAL A C 1
ATOM 2227 O O . VAL A 1 283 ? -12.419 -1.130 2.644 1.00 92.06 283 VAL A O 1
ATOM 2230 N N . HIS A 1 284 ? -13.992 -1.261 1.056 1.00 91.25 284 HIS A N 1
ATOM 2231 C CA . HIS A 1 284 ? -15.053 -1.668 1.980 1.00 91.25 284 HIS A CA 1
ATOM 2232 C C . HIS A 1 284 ? -14.753 -3.020 2.630 1.00 91.25 284 HIS A C 1
ATOM 2234 O O . HIS A 1 284 ? -14.925 -3.150 3.839 1.00 91.25 284 HIS A O 1
ATOM 2240 N N . HIS A 1 285 ? -14.255 -4.006 1.876 1.00 89.69 285 HIS A N 1
ATOM 2241 C CA . HIS A 1 285 ? -13.823 -5.277 2.462 1.00 89.69 285 HIS A CA 1
ATOM 2242 C C . HIS A 1 285 ? -12.673 -5.090 3.453 1.00 89.69 285 HIS A C 1
ATOM 2244 O O . HIS A 1 285 ? -12.718 -5.651 4.544 1.00 89.69 285 HIS A O 1
ATOM 2250 N N . LEU A 1 286 ? -11.684 -4.255 3.121 1.00 92.69 286 LEU A N 1
ATOM 2251 C CA . LEU A 1 286 ? -10.575 -3.955 4.026 1.00 92.69 286 LEU A CA 1
ATOM 2252 C C . LEU A 1 286 ? -11.054 -3.290 5.326 1.00 92.69 286 LEU A C 1
ATOM 2254 O O . LEU A 1 286 ? -10.622 -3.675 6.411 1.00 92.69 286 LEU A O 1
ATOM 2258 N N . ILE A 1 287 ? -11.973 -2.326 5.225 1.00 93.31 287 ILE A N 1
ATOM 2259 C CA . ILE A 1 287 ? -12.576 -1.655 6.383 1.00 93.31 287 ILE A CA 1
ATOM 2260 C C . ILE A 1 287 ? -13.377 -2.649 7.222 1.00 93.31 287 ILE A C 1
ATOM 2262 O O . ILE A 1 287 ? -13.205 -2.664 8.436 1.00 93.31 287 ILE A O 1
ATOM 2266 N N . GLN A 1 288 ? -14.184 -3.511 6.599 1.00 91.00 288 GLN A N 1
ATOM 2267 C CA . GLN A 1 288 ? -14.954 -4.533 7.310 1.00 91.00 288 GLN A CA 1
ATOM 2268 C C . GLN A 1 288 ? -14.045 -5.503 8.074 1.00 91.00 288 GLN A C 1
ATOM 2270 O O . GLN A 1 288 ? -14.310 -5.857 9.222 1.00 91.00 288 GLN A O 1
ATOM 2275 N N . SER A 1 289 ? -12.940 -5.931 7.460 1.00 91.00 289 SER A N 1
ATOM 2276 C CA . SER A 1 289 ? -11.935 -6.751 8.139 1.00 91.00 289 SER A CA 1
ATOM 2277 C C . SER A 1 289 ? -11.308 -6.015 9.327 1.00 91.00 289 SER A C 1
ATOM 2279 O O . SER A 1 289 ? -11.084 -6.628 10.368 1.00 91.00 289 SER A O 1
ATOM 2281 N N . ALA A 1 290 ? -11.056 -4.710 9.202 1.00 92.56 290 ALA A N 1
ATOM 2282 C CA . ALA A 1 290 ? -10.483 -3.894 10.270 1.00 92.56 290 ALA A CA 1
ATOM 2283 C C . ALA A 1 290 ? -11.462 -3.636 11.429 1.00 92.56 290 ALA A C 1
ATOM 2285 O O . ALA A 1 290 ? -11.045 -3.648 12.584 1.00 92.56 290 ALA A O 1
ATOM 2286 N N . THR A 1 291 ? -12.757 -3.448 11.162 1.00 91.19 291 THR A N 1
ATOM 2287 C CA . THR A 1 291 ? -13.775 -3.277 12.216 1.00 91.19 291 THR A CA 1
ATOM 2288 C C . THR A 1 291 ? -14.065 -4.576 12.968 1.00 91.19 291 THR A C 1
ATOM 2290 O O . THR A 1 291 ? -14.455 -4.538 14.130 1.00 91.19 291 THR A O 1
ATOM 2293 N N . ASN A 1 292 ? -13.805 -5.731 12.351 1.00 88.94 292 ASN A N 1
ATOM 2294 C CA . ASN A 1 292 ? -13.858 -7.032 13.024 1.00 88.94 292 ASN A CA 1
ATOM 2295 C C . ASN A 1 292 ? -12.604 -7.340 13.861 1.00 88.94 292 ASN A C 1
ATOM 2297 O O . ASN A 1 292 ? -12.598 -8.298 14.634 1.00 88.94 292 ASN A O 1
ATOM 2301 N N . TYR A 1 293 ? -11.530 -6.562 13.708 1.00 89.00 293 TYR A N 1
ATOM 2302 C CA . TYR A 1 293 ? -10.291 -6.757 14.449 1.00 89.00 293 TYR A CA 1
ATOM 2303 C C . TYR A 1 293 ? -10.374 -6.114 15.840 1.00 89.00 293 TYR A C 1
ATOM 2305 O O . TYR A 1 293 ? -10.590 -4.905 15.967 1.00 89.00 293 TYR A O 1
ATOM 2313 N N . HIS A 1 294 ? -10.166 -6.910 16.890 1.00 89.12 294 HIS A N 1
ATOM 2314 C CA . HIS A 1 294 ? -10.144 -6.426 18.270 1.00 89.12 294 HIS A CA 1
ATOM 2315 C C . HIS A 1 294 ? -8.730 -5.987 18.670 1.00 89.12 294 HIS A C 1
ATOM 2317 O O . HIS A 1 294 ? -7.789 -6.779 18.635 1.00 89.12 294 HIS A O 1
ATOM 2323 N N . ALA A 1 295 ? -8.568 -4.717 19.044 1.00 89.44 295 ALA A N 1
ATOM 2324 C CA . ALA A 1 295 ? -7.275 -4.166 19.421 1.00 89.44 295 ALA A CA 1
ATOM 2325 C C . ALA A 1 295 ? -7.053 -4.303 20.933 1.00 89.44 295 ALA A C 1
ATOM 2327 O O . ALA A 1 295 ? -7.652 -3.587 21.729 1.00 89.44 295 ALA A O 1
ATOM 2328 N N . GLU A 1 296 ? -6.149 -5.195 21.336 1.00 90.56 296 GLU A N 1
ATOM 2329 C CA . GLU A 1 296 ? -5.895 -5.481 22.756 1.00 90.56 296 GLU A CA 1
ATOM 2330 C C . GLU A 1 296 ? -4.744 -4.656 23.356 1.00 90.56 296 GLU A C 1
ATOM 2332 O O . GLU A 1 296 ? -4.571 -4.602 24.582 1.00 90.56 296 GLU A O 1
ATOM 2337 N N . THR A 1 297 ? -3.939 -4.018 22.502 1.00 92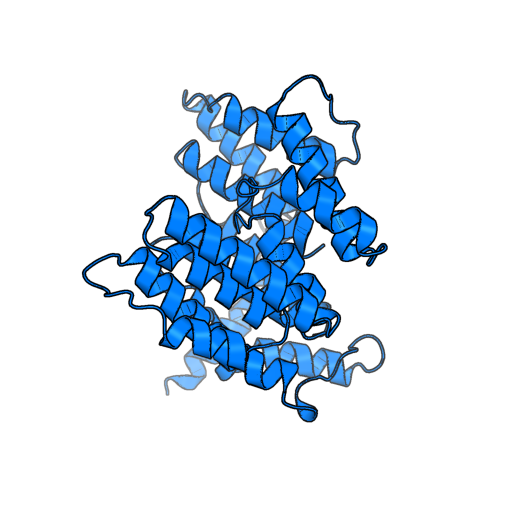.94 297 THR A N 1
ATOM 2338 C CA . THR A 1 297 ? -2.727 -3.277 22.879 1.00 92.94 297 THR A CA 1
ATOM 2339 C C . THR A 1 297 ? -2.655 -1.904 22.206 1.00 92.94 297 THR A C 1
ATOM 2341 O O . THR A 1 297 ? -3.250 -1.681 21.153 1.00 92.94 297 THR A O 1
ATOM 2344 N N . ASP A 1 298 ? -1.857 -0.992 22.774 1.00 93.81 298 ASP A N 1
ATOM 2345 C CA . ASP A 1 298 ? -1.559 0.323 22.177 1.00 93.81 298 ASP A CA 1
ATOM 2346 C C . ASP A 1 298 ? -0.981 0.199 20.754 1.00 93.81 298 ASP A C 1
ATOM 2348 O O . ASP A 1 298 ? -1.377 0.937 19.855 1.00 93.81 298 ASP A O 1
ATOM 2352 N N . SER A 1 299 ? -0.125 -0.802 20.509 1.00 94.25 299 SER A N 1
ATOM 2353 C CA . SER A 1 299 ? 0.418 -1.072 19.172 1.00 94.25 299 SER A CA 1
ATOM 2354 C C . SER A 1 299 ? -0.673 -1.474 18.176 1.00 94.25 299 SER A C 1
ATOM 2356 O O . SER A 1 299 ? -0.648 -1.036 17.028 1.00 94.25 299 SER A O 1
ATOM 2358 N N . ASN A 1 300 ? -1.668 -2.257 18.604 1.00 94.12 300 ASN A N 1
ATOM 2359 C CA . ASN A 1 300 ? -2.797 -2.611 17.745 1.00 94.12 300 ASN A CA 1
ATOM 2360 C C . ASN A 1 300 ? -3.621 -1.381 17.352 1.00 94.12 300 ASN A C 1
ATOM 2362 O O . ASN A 1 300 ? -3.987 -1.248 16.186 1.00 94.12 300 ASN A O 1
ATOM 2366 N N . ILE A 1 301 ? -3.865 -0.473 18.302 1.00 96.69 301 ILE A N 1
ATOM 2367 C CA . ILE A 1 301 ? -4.532 0.806 18.030 1.00 96.69 301 ILE A CA 1
ATOM 2368 C C . ILE A 1 301 ? -3.723 1.621 17.027 1.00 96.69 301 ILE A C 1
ATOM 2370 O O . ILE A 1 301 ? -4.271 2.081 16.027 1.00 96.69 301 ILE A O 1
ATOM 2374 N N . LEU A 1 302 ? -2.415 1.761 17.249 1.00 96.94 302 LEU A N 1
ATOM 2375 C CA . LEU A 1 302 ? -1.545 2.513 16.351 1.00 96.94 302 LEU A CA 1
ATOM 2376 C C . LEU A 1 302 ? -1.576 1.957 14.917 1.00 96.94 302 LEU A C 1
ATOM 2378 O O . LEU A 1 302 ? -1.669 2.734 13.969 1.00 96.94 302 LEU A O 1
ATOM 2382 N N . ASN A 1 303 ? -1.589 0.632 14.750 1.00 95.88 303 ASN A N 1
ATOM 2383 C CA . ASN A 1 303 ? -1.682 0.004 13.429 1.00 95.88 303 ASN A CA 1
ATOM 2384 C C . ASN A 1 303 ? -3.019 0.306 12.732 1.00 95.88 303 ASN A C 1
ATOM 2386 O O . ASN A 1 303 ? -3.026 0.593 11.536 1.00 95.88 303 ASN A O 1
ATOM 2390 N N . LEU A 1 304 ? -4.141 0.313 13.464 1.00 97.12 304 LEU A N 1
ATOM 2391 C CA . LEU A 1 304 ? -5.440 0.719 12.910 1.00 97.12 304 LEU A CA 1
ATOM 2392 C C . LEU A 1 304 ? -5.446 2.199 12.491 1.00 97.12 304 LEU A C 1
ATOM 2394 O O . LEU A 1 304 ? -5.993 2.541 11.443 1.00 97.12 304 LEU A O 1
ATOM 2398 N N . ILE A 1 305 ? -4.793 3.074 13.263 1.00 98.00 305 ILE A N 1
ATOM 2399 C CA . ILE A 1 305 ? -4.628 4.493 12.909 1.00 98.00 305 ILE A CA 1
ATOM 2400 C C . ILE A 1 305 ? -3.783 4.637 11.636 1.00 98.00 305 ILE A C 1
ATOM 2402 O O . ILE A 1 305 ? -4.120 5.418 10.746 1.00 98.00 305 ILE A O 1
ATOM 2406 N N . TYR A 1 306 ? -2.699 3.872 11.516 1.00 97.81 306 TYR A N 1
ATOM 2407 C CA . TYR A 1 306 ? -1.852 3.855 10.324 1.00 97.81 306 TYR A CA 1
ATOM 2408 C C . TYR A 1 306 ? -2.570 3.300 9.090 1.00 97.81 306 TYR A C 1
ATOM 2410 O O . TYR A 1 306 ? -2.369 3.828 7.993 1.00 97.81 306 TYR A O 1
ATOM 2418 N N . LEU A 1 307 ? -3.437 2.298 9.256 1.00 97.38 307 LEU A N 1
ATOM 2419 C CA . LEU A 1 307 ? -4.314 1.796 8.198 1.00 97.38 307 LEU A CA 1
ATOM 2420 C C . LEU A 1 307 ? -5.288 2.884 7.726 1.00 97.38 307 LEU A C 1
ATOM 2422 O O . LEU A 1 307 ? -5.354 3.169 6.530 1.00 97.38 307 LEU A O 1
ATOM 2426 N N . LEU A 1 308 ? -5.996 3.531 8.658 1.00 97.44 308 LEU A N 1
ATOM 2427 C CA . LEU A 1 308 ? -6.907 4.641 8.365 1.00 97.44 308 LEU A CA 1
ATOM 2428 C C . LEU A 1 308 ? -6.199 5.753 7.577 1.00 97.44 308 LEU A C 1
ATOM 2430 O O . LEU A 1 308 ? -6.688 6.191 6.532 1.00 97.44 308 LEU A O 1
ATOM 2434 N N . ARG A 1 309 ? -5.027 6.175 8.059 1.00 97.50 309 ARG A N 1
ATOM 2435 C CA . ARG A 1 309 ? -4.199 7.196 7.415 1.00 97.50 309 ARG A CA 1
ATOM 2436 C C . ARG A 1 309 ? -3.813 6.791 5.994 1.00 97.50 309 ARG A C 1
ATOM 2438 O O . ARG A 1 309 ? -3.938 7.607 5.084 1.00 97.50 309 ARG A O 1
ATOM 2445 N N . ALA A 1 310 ? -3.375 5.550 5.785 1.00 96.94 310 ALA A N 1
ATOM 2446 C CA . ALA A 1 310 ? -2.995 5.065 4.461 1.00 96.94 310 ALA A CA 1
ATOM 2447 C C . ALA A 1 310 ? -4.190 5.049 3.487 1.00 96.94 310 ALA A C 1
ATOM 2449 O O . ALA A 1 310 ? -4.066 5.539 2.366 1.00 96.94 310 ALA A O 1
ATOM 2450 N N . ILE A 1 311 ? -5.369 4.580 3.922 1.00 95.88 311 ILE A N 1
ATOM 2451 C CA . ILE A 1 311 ? -6.597 4.625 3.105 1.00 95.88 311 ILE A CA 1
ATOM 2452 C C . ILE A 1 311 ? -6.915 6.071 2.693 1.00 95.88 311 ILE A C 1
ATOM 2454 O O . ILE A 1 311 ? -7.134 6.344 1.512 1.00 95.88 311 ILE A O 1
ATOM 2458 N N . ARG A 1 312 ? -6.895 7.008 3.651 1.00 94.00 312 ARG A N 1
ATOM 2459 C CA . ARG A 1 312 ? -7.176 8.432 3.407 1.00 94.00 312 ARG A CA 1
ATOM 2460 C C . ARG A 1 312 ? -6.167 9.077 2.455 1.00 94.00 312 ARG A C 1
ATOM 2462 O O . ARG A 1 312 ? -6.557 9.870 1.611 1.00 94.00 312 ARG A O 1
ATOM 2469 N N . ARG A 1 313 ? -4.874 8.791 2.615 1.00 92.88 313 ARG A N 1
ATOM 2470 C CA . ARG A 1 313 ? -3.802 9.440 1.843 1.00 92.88 313 ARG A CA 1
ATOM 2471 C C . ARG A 1 313 ? -3.752 8.965 0.394 1.00 92.88 313 ARG A C 1
ATOM 2473 O O . ARG A 1 313 ? -3.617 9.793 -0.513 1.00 92.88 313 ARG A O 1
ATOM 2480 N N . TYR A 1 314 ? -3.837 7.651 0.189 1.00 92.31 314 TYR A N 1
ATOM 2481 C CA . TYR A 1 314 ? -3.502 7.033 -1.095 1.00 92.31 314 TYR A CA 1
ATOM 2482 C C . TYR A 1 314 ? -4.722 6.644 -1.932 1.00 92.31 314 TYR A C 1
ATOM 2484 O O . TYR A 1 314 ? -4.603 6.619 -3.152 1.00 92.31 314 TYR A O 1
ATOM 2492 N N . ILE A 1 315 ? -5.882 6.385 -1.315 1.00 89.62 315 ILE A N 1
ATOM 2493 C CA . ILE A 1 315 ? -7.059 5.885 -2.041 1.00 89.62 315 ILE A CA 1
ATOM 2494 C C . ILE A 1 315 ? -8.142 6.952 -2.233 1.00 89.62 315 ILE A C 1
ATOM 2496 O O . ILE A 1 315 ? -8.594 7.156 -3.362 1.00 89.62 315 ILE A O 1
ATOM 2500 N N . LEU A 1 316 ? -8.555 7.622 -1.150 1.00 84.75 316 LEU A N 1
ATOM 2501 C CA . LEU A 1 316 ? -9.602 8.659 -1.163 1.00 84.75 316 LEU A CA 1
ATOM 2502 C C . LEU A 1 316 ? -9.058 9.991 -1.666 1.00 84.75 316 LEU A C 1
ATOM 2504 O O . LEU A 1 316 ? -9.590 10.567 -2.637 1.00 84.75 316 LEU A O 1
#

Secondary structure (DSSP, 8-state):
--HHHHHHHHHHHHHTTT---SS---HHHHS--HHHHHHHHHHHHHHHHHTT-PPPHHHHHHHHHHHHHHTTPPPPTTSHHHHHHHHHHHHHHHHHTT--HHHHHHHHHHT-SBPSSSS--BHHHHHHHHHHHTT-HHHHHHHHHHHHHHHHHTT--THHHHHHHHHHHHHTT-HHHHHHHHHH----TTT-HHHHHHHHHHHHHHHHHHHHHH-TTT----TTT-HHHHHHHHHHHTSHHHHHHHHHHH--SSHHHHHHHHHHHHHHHHHHT--HHHHHHHHHHHHHHHHT----SHHHHHHHHHHHHHIIIII-

Mean predicted aligned error: 8.29 Å

Foldseek 3Di:
DVVVVVVVVVVVLVVVLPDDPDDCPDPCSNFPDLVLLLVLLVVLQVVCVVVVNDFDPVLVLLNVLVVCVVVVHDDDPPDPLSVLLVLVLVLLVCLVVVPDPVVQVVSLVVQQFFHLFLLRARSLLLVLLSCLLVVVNVVSVVSLVVQVVVCVVVPHQCLVVLLSNLLSCLLSLNLVVSLVSLVPRDDDCVNPVQSVLSSVLSNLSSVVSCCLRVPPVNQPQECPPDVVLVVVLVCVCPDPSNVVNLVSLCPGPDRSSSLSSLLSNLSSCVSSRRYLSNSSVSVSVSSSVSSPDNQPHSVSSSNSSSSSVSCVSRPD